Protein AF-A0A151IJM6-F1 (afdb_monomer_lite)

Organism: NCBI:txid456900

Sequence (304 aa):
MSFVSKSAANNALSNKFLEEAGIVTFILRYKICRKIVVKEIPDDLSLEEVKKVIEEKNSSIMISNLFRLKRLNRSTRELEDSEAVCLEIRGEKIPDMITMWKAVLPVSPYVQSVRLCFKCGRTGHISKFCDKPEACLNCSGDHRSSKEAPCSLEKKCVNCGGPYSTMDRSCPVFVKHTEIAKVMAYENLPFLEARTSVEKRIGPVNPPPLRSPGDFPRLVRTDPSGRVTMRQQPDLQGEFMSYKAAMDSGFNGSFKKILTGITEMRLTDKDAEQLFERIFKVLEVFKISRSDKLDIINGANKQT

Secondary structure (DSSP, 8-state):
---SSHHHHHHHHT-HHHHHTT------GGGTEEEEEE----TTS-HHHHHHHHHHH-TT-EEEEEEEEEEE-TTT--EEEEEEEEEEEESSSPPSEEEETTEEEEEEE--PPPPB-TTT--BTS-GGG--SPP--TTT--SS---SSS---SPP--TTT--SS-TT-TT-HHHHHHHHHHHHHHHH---HHHHHHHHHHHH-PPPPPPPSSGGGS-------TT-----S--------PPPHHHHHHS--HHHHHHHHHHHHHS---SHHHHHHHHHHHHHHHHTT--TTHHHHHHHTSS---

pLDDT: mean 74.65, std 20.51, range [29.0, 95.31]

Structure (mmCIF, N/CA/C/O backbone):
data_AF-A0A151IJM6-F1
#
_entry.id   AF-A0A151IJM6-F1
#
loop_
_atom_site.group_PDB
_atom_site.id
_atom_site.type_symbol
_atom_site.label_atom_id
_atom_site.label_alt_id
_atom_site.label_comp_id
_atom_site.label_asym_id
_atom_site.label_entity_id
_atom_site.label_seq_id
_atom_site.pdbx_PDB_ins_code
_atom_site.Cartn_x
_atom_site.Cartn_y
_atom_site.Cartn_z
_atom_site.occupancy
_atom_site.B_iso_or_equiv
_atom_site.auth_seq_id
_atom_site.auth_comp_id
_atom_site.auth_asym_id
_atom_site.auth_atom_id
_atom_site.pdbx_PDB_model_num
ATOM 1 N N . MET A 1 1 ? 6.117 -14.087 19.563 1.00 58.50 1 MET A N 1
ATOM 2 C CA . MET A 1 1 ? 5.646 -14.292 20.946 1.00 58.50 1 MET A CA 1
ATOM 3 C C . MET A 1 1 ? 4.207 -13.801 21.032 1.00 58.50 1 MET A C 1
ATOM 5 O O . MET A 1 1 ? 3.916 -12.728 20.506 1.00 58.50 1 MET A O 1
ATOM 9 N N . SER A 1 2 ? 3.304 -14.612 21.568 1.00 67.00 2 SER A N 1
ATOM 10 C CA . SER A 1 2 ? 1.914 -14.242 21.858 1.00 67.00 2 SER A CA 1
ATOM 11 C C . SER A 1 2 ? 1.780 -14.091 23.368 1.00 67.00 2 SER A C 1
ATOM 13 O O . SER A 1 2 ? 2.252 -14.956 24.099 1.00 67.00 2 SER A O 1
ATOM 15 N N . PHE A 1 3 ? 1.172 -13.000 23.824 1.00 75.31 3 PHE A N 1
ATOM 16 C CA . PHE A 1 3 ? 0.925 -12.754 25.244 1.00 75.31 3 PHE A CA 1
ATOM 17 C C . PHE A 1 3 ? -0.518 -13.117 25.585 1.00 75.31 3 PHE A C 1
ATOM 19 O O . PHE A 1 3 ? -1.411 -12.919 24.764 1.00 75.31 3 PHE A O 1
ATOM 26 N N . VAL A 1 4 ? -0.740 -13.621 26.799 1.00 81.44 4 VAL A N 1
ATOM 27 C CA . VAL A 1 4 ? -2.075 -14.004 27.289 1.00 81.44 4 VAL A CA 1
ATOM 28 C C . VAL A 1 4 ? -2.944 -12.772 27.569 1.00 81.44 4 VAL A C 1
ATOM 30 O O . VAL A 1 4 ? -4.156 -12.809 27.383 1.00 81.44 4 VAL A O 1
ATOM 33 N N . SER A 1 5 ? -2.336 -11.651 27.973 1.00 81.25 5 SER A N 1
ATOM 34 C CA . SER A 1 5 ? -3.050 -10.411 28.287 1.00 81.25 5 SER A CA 1
ATOM 35 C C . SER A 1 5 ? -2.380 -9.178 27.676 1.00 81.25 5 SER A C 1
ATOM 37 O O . SER A 1 5 ? -1.171 -9.147 27.427 1.00 81.25 5 SER A O 1
ATOM 39 N N . LYS A 1 6 ? -3.178 -8.121 27.466 1.00 80.25 6 LYS A N 1
ATOM 40 C CA . LYS A 1 6 ? -2.688 -6.807 27.009 1.00 80.25 6 LYS A CA 1
ATOM 41 C C . LYS A 1 6 ? -1.694 -6.198 28.004 1.00 80.25 6 LYS A C 1
ATOM 43 O O . LYS A 1 6 ? -0.721 -5.580 27.592 1.00 80.25 6 LYS A O 1
ATOM 48 N N . SER A 1 7 ? -1.924 -6.404 29.304 1.00 82.25 7 SER A N 1
ATOM 49 C CA . SER A 1 7 ? -1.030 -5.926 30.364 1.00 82.25 7 SER A CA 1
ATOM 50 C C . SER A 1 7 ? 0.331 -6.622 30.304 1.00 82.25 7 SER A C 1
ATOM 52 O O . SER A 1 7 ? 1.346 -5.936 30.318 1.00 82.25 7 SER A O 1
ATOM 54 N N . ALA A 1 8 ? 0.368 -7.945 30.111 1.00 81.44 8 ALA A N 1
ATOM 55 C CA . ALA A 1 8 ? 1.623 -8.681 29.962 1.00 81.44 8 ALA A CA 1
ATOM 56 C C . ALA A 1 8 ? 2.434 -8.214 28.739 1.00 81.44 8 ALA A C 1
ATOM 58 O O . ALA A 1 8 ? 3.646 -8.038 28.833 1.00 81.44 8 ALA A O 1
ATOM 59 N N . ALA A 1 9 ? 1.765 -7.945 27.610 1.00 79.00 9 ALA A N 1
ATOM 60 C CA . ALA A 1 9 ? 2.421 -7.399 26.421 1.00 79.00 9 ALA A CA 1
ATOM 61 C C . ALA A 1 9 ? 3.023 -6.004 26.670 1.00 79.00 9 ALA A C 1
ATOM 63 O O . ALA A 1 9 ? 4.139 -5.732 26.236 1.00 79.00 9 ALA A O 1
ATOM 64 N N . ASN A 1 10 ? 2.302 -5.133 27.382 1.00 83.81 10 ASN A N 1
ATOM 65 C CA . ASN A 1 10 ? 2.779 -3.787 27.705 1.00 83.81 10 ASN A CA 1
ATOM 66 C C . ASN A 1 10 ? 3.940 -3.818 28.707 1.00 83.81 10 ASN A C 1
ATOM 68 O O . ASN A 1 10 ? 4.917 -3.103 28.518 1.00 83.81 10 ASN A O 1
ATOM 72 N N . ASN A 1 11 ? 3.879 -4.696 29.709 1.00 82.56 11 ASN A N 1
ATOM 73 C CA . ASN A 1 11 ? 4.958 -4.869 30.681 1.00 82.56 11 ASN A CA 1
ATOM 74 C C . ASN A 1 11 ? 6.243 -5.380 30.016 1.00 82.56 11 ASN A C 1
ATOM 76 O O . ASN A 1 11 ? 7.337 -4.980 30.402 1.00 82.56 11 ASN A O 1
ATOM 80 N N . ALA A 1 12 ? 6.121 -6.236 28.995 1.00 79.62 12 ALA A N 1
ATOM 81 C CA . ALA A 1 12 ? 7.264 -6.693 28.210 1.00 79.62 12 ALA A CA 1
ATOM 82 C C . ALA A 1 12 ? 7.906 -5.566 27.381 1.00 79.62 12 ALA A C 1
ATOM 84 O O . ALA A 1 12 ? 9.108 -5.612 27.145 1.00 79.62 12 ALA A O 1
ATOM 85 N N . LEU A 1 13 ? 7.134 -4.559 26.955 1.00 79.75 13 LEU A N 1
ATOM 86 C CA . LEU A 1 13 ? 7.680 -3.387 26.265 1.00 79.75 13 LEU A CA 1
ATOM 87 C C . LEU A 1 13 ? 8.460 -2.468 27.207 1.00 79.75 13 LEU A C 1
ATOM 89 O O . LEU A 1 13 ? 9.500 -1.953 26.825 1.00 79.75 13 LEU A O 1
ATOM 93 N N . SER A 1 14 ? 7.967 -2.275 28.430 1.00 78.06 14 SER A N 1
ATOM 94 C CA . SER A 1 14 ? 8.571 -1.393 29.437 1.00 78.06 14 SER A CA 1
ATOM 95 C C . SER A 1 14 ? 9.593 -2.101 30.334 1.00 78.06 14 SER A C 1
ATOM 97 O O . SER A 1 14 ? 9.861 -1.653 31.451 1.00 78.06 14 SER A O 1
ATOM 99 N N . ASN A 1 15 ? 10.088 -3.268 29.920 1.00 80.00 15 ASN A N 1
ATOM 100 C CA . ASN A 1 15 ? 10.968 -4.071 30.751 1.00 80.00 15 ASN A CA 1
ATOM 101 C C . ASN A 1 15 ? 12.398 -3.509 30.715 1.00 80.00 15 ASN A C 1
ATOM 103 O O . ASN A 1 15 ? 13.098 -3.652 29.712 1.00 80.00 15 ASN A O 1
ATOM 107 N N . LYS A 1 16 ? 12.842 -2.949 31.846 1.00 77.56 16 LYS A N 1
ATOM 108 C CA . LYS A 1 16 ? 14.187 -2.377 32.028 1.00 77.56 16 LYS A CA 1
ATOM 109 C C . LYS A 1 16 ? 15.314 -3.349 31.681 1.00 77.56 16 LYS A C 1
ATOM 111 O O . LYS A 1 16 ? 16.313 -2.931 31.118 1.00 77.56 16 LYS A O 1
ATOM 116 N N . PHE A 1 17 ? 15.135 -4.648 31.924 1.00 75.94 17 PHE A N 1
ATOM 117 C CA . PHE A 1 17 ? 16.148 -5.651 31.588 1.00 75.94 17 PHE A CA 1
ATOM 118 C C . PHE A 1 17 ? 16.376 -5.772 30.075 1.00 75.94 17 PHE A C 1
ATOM 120 O O . PHE A 1 17 ? 17.491 -6.042 29.635 1.00 75.94 17 PHE A O 1
ATOM 127 N N . LEU A 1 18 ? 15.332 -5.573 29.262 1.00 76.06 18 LEU A N 1
ATOM 128 C CA . LEU A 1 18 ? 15.460 -5.595 27.802 1.00 76.06 18 LEU A CA 1
ATOM 129 C C . LEU A 1 18 ? 16.133 -4.320 27.292 1.00 76.06 18 LEU A C 1
ATOM 131 O O . LEU A 1 18 ? 16.937 -4.393 26.364 1.00 76.06 18 LEU A O 1
ATOM 135 N N . GLU A 1 19 ? 15.859 -3.184 27.933 1.00 72.81 19 GLU A N 1
ATOM 136 C CA . GLU A 1 19 ? 16.535 -1.915 27.651 1.00 72.81 19 GLU A CA 1
ATOM 137 C C . GLU A 1 19 ? 18.028 -1.981 28.009 1.00 72.81 19 GLU A C 1
ATOM 139 O O . GLU A 1 19 ? 18.868 -1.632 27.181 1.00 72.81 19 GLU A O 1
ATOM 144 N N . GLU A 1 20 ? 18.372 -2.510 29.187 1.00 77.94 20 GLU A N 1
ATOM 145 C CA . GLU A 1 20 ? 19.758 -2.715 29.639 1.00 77.94 20 GLU A CA 1
ATOM 146 C C . GLU A 1 20 ? 20.523 -3.710 28.751 1.00 77.94 20 GLU A C 1
ATOM 148 O O . GLU A 1 20 ? 21.719 -3.546 28.515 1.00 77.94 20 GLU A O 1
ATOM 153 N N . ALA A 1 21 ? 19.831 -4.706 28.188 1.00 80.94 21 ALA A N 1
ATOM 154 C CA . ALA A 1 21 ? 20.389 -5.633 27.203 1.00 80.94 21 ALA A CA 1
ATOM 155 C C . ALA A 1 21 ? 20.507 -5.038 25.781 1.00 80.94 21 ALA A C 1
ATOM 157 O O . ALA A 1 21 ? 20.949 -5.733 24.863 1.00 80.94 21 ALA A O 1
ATOM 158 N N . GLY A 1 22 ? 20.090 -3.783 25.565 1.00 79.94 22 GLY A N 1
ATOM 159 C CA . GLY A 1 22 ? 20.100 -3.125 24.255 1.00 79.94 22 GLY A CA 1
ATOM 160 C C . GLY A 1 22 ? 19.075 -3.687 23.260 1.00 79.94 22 GLY A C 1
ATOM 161 O O . GLY A 1 22 ? 19.211 -3.495 22.049 1.00 79.94 22 GLY A O 1
ATOM 162 N N . ILE A 1 23 ? 18.055 -4.405 23.737 1.00 79.75 23 ILE A N 1
ATOM 163 C CA . ILE A 1 23 ? 17.022 -5.025 22.904 1.00 79.75 23 ILE A CA 1
ATOM 164 C C . ILE A 1 23 ? 15.851 -4.056 22.747 1.00 79.75 23 ILE A C 1
ATOM 166 O O . ILE A 1 23 ? 15.057 -3.844 23.662 1.00 79.75 23 ILE A O 1
ATOM 170 N N . VAL A 1 24 ? 15.683 -3.523 21.537 1.00 75.75 24 VAL A N 1
ATOM 171 C CA . VAL A 1 24 ? 14.527 -2.683 21.200 1.00 75.75 24 VAL A CA 1
ATOM 172 C C . VAL A 1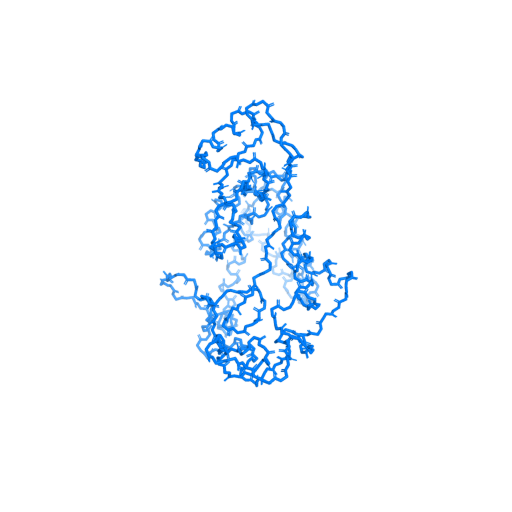 24 ? 13.288 -3.559 21.037 1.00 75.75 24 VAL A C 1
ATOM 174 O O . VAL A 1 24 ? 13.155 -4.312 20.068 1.00 75.75 24 VAL A O 1
ATOM 177 N N . THR A 1 25 ? 12.351 -3.437 21.972 1.00 78.31 25 THR A N 1
ATOM 178 C CA . THR A 1 25 ? 11.048 -4.092 21.885 1.00 78.31 25 THR A CA 1
ATOM 179 C C . THR A 1 25 ? 10.016 -3.145 21.280 1.00 78.31 25 THR A C 1
ATOM 181 O O . THR A 1 25 ? 9.961 -1.955 21.574 1.00 78.31 25 THR A O 1
ATOM 184 N N . PHE A 1 26 ? 9.183 -3.660 20.379 1.00 80.56 26 PHE A N 1
ATOM 185 C CA . PHE A 1 26 ? 8.064 -2.905 19.827 1.00 80.56 26 PHE A CA 1
ATOM 186 C C . PHE A 1 26 ? 6.973 -3.853 19.345 1.00 80.56 26 PHE A C 1
ATOM 188 O O . PHE A 1 26 ? 7.233 -4.981 18.917 1.00 80.56 26 PHE A O 1
ATOM 195 N N . ILE A 1 27 ? 5.727 -3.384 19.375 1.00 81.06 27 ILE A N 1
ATOM 196 C CA . ILE A 1 27 ? 4.618 -4.102 18.752 1.00 81.06 27 ILE A CA 1
ATOM 197 C C . ILE A 1 27 ? 4.524 -3.649 17.297 1.00 81.06 27 ILE A C 1
ATOM 199 O O . ILE A 1 27 ? 4.434 -2.461 16.985 1.00 81.06 27 ILE A O 1
ATOM 203 N N . LEU A 1 28 ? 4.544 -4.619 16.387 1.00 81.25 28 LEU A N 1
ATOM 204 C CA . LEU A 1 28 ? 4.424 -4.367 14.957 1.00 81.25 28 LEU A CA 1
ATOM 205 C C . LEU A 1 28 ? 3.103 -3.652 14.649 1.00 81.25 28 LEU A C 1
ATOM 207 O O . LEU A 1 28 ? 2.037 -4.105 15.065 1.00 81.25 28 LEU A O 1
ATOM 211 N N . ARG A 1 29 ? 3.170 -2.568 13.866 1.00 82.69 29 ARG A N 1
ATOM 212 C CA . ARG A 1 29 ? 2.008 -1.708 13.574 1.00 82.69 29 ARG A CA 1
ATOM 213 C C . ARG A 1 29 ? 0.792 -2.462 13.039 1.00 82.69 29 ARG A C 1
ATOM 215 O O . ARG A 1 29 ? -0.312 -2.127 13.438 1.00 82.69 29 ARG A O 1
ATOM 222 N N . TYR A 1 30 ? 0.975 -3.495 12.213 1.00 81.62 30 TYR A N 1
ATOM 223 C CA . TYR A 1 30 ? -0.148 -4.276 11.668 1.00 81.62 30 TYR A CA 1
ATOM 224 C C . TYR A 1 30 ? -0.972 -4.999 12.752 1.00 81.62 30 TYR A C 1
ATOM 226 O O . TYR A 1 30 ? -2.125 -5.337 12.516 1.00 81.62 30 TYR A O 1
ATOM 234 N N . LYS A 1 31 ? -0.418 -5.221 13.955 1.00 82.50 31 LYS A N 1
ATOM 235 C CA . LYS A 1 31 ? -1.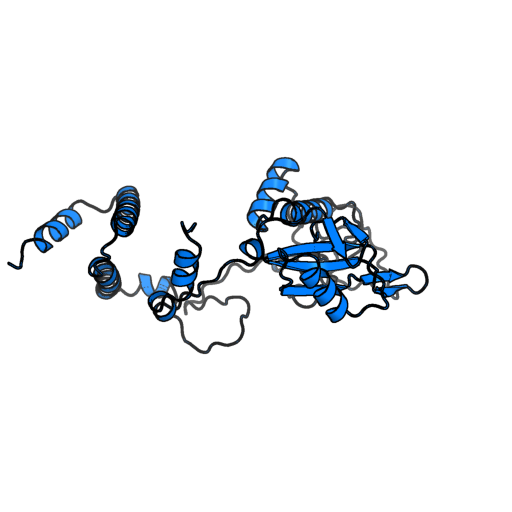156 -5.810 15.087 1.00 82.50 31 LYS A CA 1
ATOM 236 C C . LYS A 1 31 ? -1.992 -4.798 15.868 1.00 82.50 31 LYS A C 1
ATOM 238 O O . LYS A 1 31 ? -2.871 -5.201 16.619 1.00 82.50 31 LYS A O 1
ATOM 243 N N . ILE A 1 32 ? -1.692 -3.506 15.738 1.00 85.94 32 ILE A N 1
ATOM 244 C CA . ILE A 1 32 ? -2.336 -2.436 16.518 1.00 85.94 32 ILE A CA 1
ATOM 245 C C . ILE A 1 32 ? -3.256 -1.598 15.637 1.00 85.94 32 ILE A C 1
ATOM 247 O O . ILE A 1 32 ? -4.288 -1.126 16.108 1.00 85.94 32 ILE A O 1
ATOM 251 N N . CYS A 1 33 ? -2.873 -1.398 14.378 1.00 88.88 33 CYS A N 1
ATOM 252 C CA . CYS A 1 33 ? -3.524 -0.474 13.473 1.00 88.88 33 CYS A CA 1
ATOM 253 C C . CYS A 1 33 ? -3.919 -1.151 12.164 1.00 88.88 33 CYS A C 1
ATOM 255 O O . CYS A 1 33 ? -3.164 -1.948 11.599 1.00 88.88 33 CYS A O 1
ATOM 257 N N . ARG A 1 34 ? -5.064 -0.735 11.627 1.00 89.75 34 ARG A N 1
ATOM 258 C CA . ARG A 1 34 ? -5.528 -1.073 10.282 1.00 89.75 34 ARG A CA 1
ATOM 259 C C . ARG A 1 34 ? -5.654 0.182 9.453 1.00 89.75 34 ARG A C 1
ATOM 261 O O . ARG A 1 34 ? -6.015 1.238 9.961 1.00 89.75 34 ARG A O 1
ATOM 268 N N . LYS A 1 35 ? -5.384 0.050 8.160 1.00 92.62 35 LYS A N 1
ATOM 269 C CA . LYS A 1 35 ? -5.627 1.120 7.199 1.00 92.62 35 LYS A CA 1
ATOM 270 C C . LYS A 1 35 ? -6.875 0.801 6.410 1.00 92.62 35 LYS A C 1
ATOM 272 O O . LYS A 1 35 ? -6.975 -0.276 5.826 1.00 92.62 35 LYS A O 1
ATOM 277 N N . ILE A 1 36 ? -7.796 1.745 6.396 1.00 94.38 36 ILE A N 1
ATOM 278 C CA . ILE A 1 36 ? -9.076 1.641 5.714 1.00 94.38 36 ILE A CA 1
ATOM 279 C C . ILE A 1 36 ? -9.260 2.840 4.795 1.00 94.38 36 ILE A C 1
ATOM 281 O O . ILE A 1 36 ? -8.645 3.884 4.998 1.00 94.38 36 ILE A O 1
ATOM 285 N N . VAL A 1 37 ? -10.095 2.684 3.782 1.00 95.12 37 VAL A N 1
ATOM 286 C CA . VAL A 1 37 ? -10.493 3.739 2.858 1.00 95.12 37 VAL A CA 1
ATOM 287 C C . VAL A 1 37 ? -11.986 3.940 2.989 1.00 95.12 37 VAL A C 1
ATOM 289 O O . VAL A 1 37 ? -12.749 2.976 2.917 1.00 95.12 37 VAL A O 1
ATOM 292 N N . VAL A 1 38 ? -12.370 5.200 3.136 1.00 94.12 38 VAL A N 1
ATOM 293 C CA . VAL A 1 38 ? -13.753 5.661 3.058 1.00 94.12 38 VAL A CA 1
ATOM 294 C C . VAL A 1 38 ? -13.849 6.563 1.835 1.00 94.12 38 VAL A C 1
ATOM 296 O O . VAL A 1 38 ? -12.983 7.413 1.621 1.00 94.12 38 VAL A O 1
ATOM 299 N N . LYS A 1 39 ? -14.844 6.313 0.987 1.00 92.75 39 LYS A N 1
ATOM 300 C CA . LYS A 1 39 ? -15.125 7.106 -0.218 1.00 92.75 39 LYS A CA 1
ATOM 301 C C . LYS A 1 39 ? -16.274 8.074 0.062 1.00 92.75 39 LYS A C 1
ATOM 303 O O . LYS A 1 39 ? -16.913 7.952 1.102 1.00 92.75 39 LYS A O 1
ATOM 308 N N . GLU A 1 40 ? -16.533 8.981 -0.878 1.00 89.94 40 GLU A N 1
ATOM 309 C CA . GLU A 1 40 ? -17.652 9.936 -0.819 1.00 89.94 40 GLU A CA 1
ATOM 310 C C . GLU A 1 40 ? -17.514 10.945 0.333 1.00 89.94 40 GLU A C 1
ATOM 312 O O . GLU A 1 40 ? -18.494 11.378 0.932 1.00 89.94 40 GLU A O 1
ATOM 317 N N . ILE A 1 41 ? -16.273 11.320 0.657 1.00 90.44 41 ILE A N 1
ATOM 318 C CA . ILE A 1 41 ? -15.980 12.397 1.603 1.00 90.44 41 ILE A CA 1
ATOM 319 C C . ILE A 1 41 ? -15.667 13.661 0.798 1.00 90.44 41 ILE A C 1
ATOM 321 O O . ILE A 1 41 ? -14.624 13.680 0.131 1.00 90.44 41 ILE A O 1
ATOM 325 N N . PRO A 1 42 ? -16.508 14.707 0.885 1.00 88.69 42 PRO A N 1
ATOM 326 C CA . PRO A 1 42 ? -16.305 15.946 0.141 1.00 88.69 42 PRO A CA 1
ATOM 327 C C . PRO A 1 42 ? -14.905 16.543 0.359 1.00 88.69 42 PRO A C 1
ATOM 329 O O . PRO A 1 42 ? -14.266 16.337 1.401 1.00 88.69 42 PRO A O 1
ATOM 332 N N . ASP A 1 43 ? -14.364 17.176 -0.676 1.00 87.50 43 ASP A N 1
ATOM 333 C CA . ASP A 1 43 ? -13.000 17.712 -0.732 1.00 87.50 43 ASP A CA 1
ATOM 334 C C . ASP A 1 43 ? -12.843 19.064 -0.027 1.00 87.50 43 ASP A C 1
ATOM 336 O O . ASP A 1 43 ? -11.744 19.384 0.422 1.00 87.50 43 ASP A O 1
ATOM 340 N N . ASP A 1 44 ? -13.942 19.789 0.165 1.00 86.75 44 ASP A N 1
ATOM 341 C CA . ASP A 1 44 ? -14.057 21.020 0.952 1.00 86.75 44 ASP A CA 1
ATOM 342 C C . ASP A 1 44 ? -13.870 20.808 2.464 1.00 86.75 44 ASP A C 1
ATOM 344 O O . ASP A 1 44 ? -13.566 21.756 3.188 1.00 86.75 44 ASP A O 1
ATOM 348 N N . LEU A 1 45 ? -13.986 19.568 2.950 1.00 87.31 45 LEU A N 1
ATOM 349 C CA . LEU A 1 45 ? -13.784 19.240 4.362 1.00 87.31 45 LEU A CA 1
ATOM 350 C C . LEU A 1 45 ? -12.315 19.053 4.730 1.00 87.31 45 LEU A C 1
ATOM 352 O O . LEU A 1 45 ? -11.579 18.265 4.110 1.00 87.31 45 LEU A O 1
ATOM 356 N N . SER A 1 46 ? -11.932 19.679 5.843 1.00 91.06 46 SER A N 1
ATOM 357 C CA . SER A 1 46 ? -10.619 19.476 6.445 1.00 91.06 46 SER A CA 1
ATOM 358 C C . SER A 1 46 ? -10.480 18.074 7.045 1.00 91.06 46 SER A C 1
ATOM 360 O O . SER A 1 46 ? -11.439 17.418 7.466 1.00 91.06 46 SER A O 1
ATOM 362 N N . LEU A 1 47 ? -9.241 17.594 7.097 1.00 91.00 47 LEU A N 1
ATOM 363 C CA . LEU A 1 47 ? -8.903 16.272 7.622 1.00 91.00 47 LEU A CA 1
ATOM 364 C C . LEU A 1 47 ? -9.190 16.169 9.130 1.00 91.00 47 LEU A C 1
ATOM 366 O O . LEU A 1 47 ? -9.559 15.106 9.634 1.00 91.00 47 LEU A O 1
ATOM 370 N N . GLU A 1 48 ? -9.065 17.287 9.837 1.00 91.25 48 GLU A N 1
ATOM 371 C CA . GLU A 1 48 ? -9.348 17.450 11.256 1.00 91.25 48 GLU A CA 1
ATOM 372 C C . GLU A 1 48 ? -10.851 17.340 11.546 1.00 91.25 48 GLU A C 1
ATOM 374 O O . GLU A 1 48 ? -11.248 16.637 12.480 1.00 91.25 48 GLU A O 1
ATOM 379 N N . GLU A 1 49 ? -11.694 17.969 10.723 1.00 90.88 49 GLU A N 1
ATOM 380 C CA . GLU A 1 49 ? -13.154 17.864 10.830 1.00 90.88 49 GLU A CA 1
ATOM 381 C C . GLU A 1 49 ? -13.629 16.441 10.551 1.00 90.88 49 GLU A C 1
ATOM 383 O O . GLU A 1 49 ? -14.397 15.885 11.339 1.00 90.88 49 GLU A O 1
ATOM 388 N N . VAL A 1 50 ? -13.122 15.817 9.481 1.00 91.50 50 VAL A N 1
ATOM 389 C CA . VAL A 1 50 ? -13.439 14.420 9.145 1.00 91.50 50 VAL A CA 1
ATOM 390 C C . VAL A 1 50 ? -13.092 13.498 10.312 1.00 91.50 50 VAL A C 1
ATOM 392 O O . VAL A 1 50 ? -13.904 12.656 10.700 1.00 91.50 50 VAL A O 1
ATOM 395 N N . LYS A 1 51 ? -11.911 13.677 10.919 1.00 92.44 51 LYS A N 1
ATOM 396 C CA . LYS A 1 51 ? -11.503 12.896 12.091 1.00 92.44 51 LYS A CA 1
ATOM 397 C C . LYS A 1 51 ? -12.499 13.055 13.242 1.00 92.44 51 LYS A C 1
ATOM 399 O O . LYS A 1 51 ? -12.958 12.050 13.784 1.00 92.44 51 LYS A O 1
ATOM 404 N N . LYS A 1 52 ? -12.845 14.297 13.590 1.00 91.31 52 LYS A N 1
ATOM 405 C CA . LYS A 1 52 ? -13.740 14.606 14.711 1.00 91.31 52 LYS A CA 1
ATOM 406 C C . LYS A 1 52 ? -15.126 13.985 14.520 1.00 91.31 52 LYS A C 1
ATOM 408 O O . LYS A 1 52 ? -15.606 13.295 15.413 1.00 91.31 52 LYS A O 1
ATOM 413 N N . VAL A 1 53 ? -15.738 14.157 13.347 1.00 91.69 53 VAL A N 1
ATOM 414 C CA . VAL A 1 53 ? -17.089 13.634 13.072 1.00 91.69 53 VAL A CA 1
ATOM 415 C C . VAL A 1 53 ? -17.122 12.105 13.137 1.00 91.69 53 VAL A C 1
ATOM 417 O O . VAL A 1 53 ? -18.072 11.529 13.676 1.00 91.69 53 VAL A O 1
ATOM 420 N N . ILE A 1 54 ? -16.093 11.435 12.607 1.00 90.69 54 ILE A N 1
ATOM 421 C CA . ILE A 1 54 ? -16.021 9.970 12.634 1.00 90.69 54 ILE A CA 1
ATOM 422 C C . ILE A 1 54 ? -15.856 9.462 14.071 1.00 90.69 54 ILE A C 1
ATOM 424 O O . ILE A 1 54 ? -16.567 8.536 14.459 1.00 90.69 54 ILE A O 1
ATOM 428 N N . GLU A 1 55 ? -14.969 10.059 14.870 1.00 91.12 55 GLU A N 1
ATOM 429 C CA . GLU A 1 55 ? -14.754 9.647 16.267 1.00 91.12 55 GLU A CA 1
ATOM 430 C C . GLU A 1 55 ? -15.982 9.934 17.156 1.00 91.12 55 GLU A C 1
ATOM 432 O O . GLU A 1 55 ? -16.324 9.116 18.008 1.00 91.12 55 GLU A O 1
ATOM 437 N N . GLU A 1 56 ? -16.710 11.032 16.917 1.00 89.94 56 GLU A N 1
ATOM 438 C CA . GLU A 1 56 ? -17.942 11.371 17.649 1.00 89.94 56 GLU A CA 1
ATOM 439 C C . GLU A 1 56 ? -19.087 10.384 17.391 1.00 89.94 56 GLU A C 1
ATOM 441 O O . GLU A 1 56 ? -19.816 10.013 18.312 1.00 89.94 56 GLU A O 1
ATOM 446 N N . LYS A 1 57 ? -19.280 9.966 16.134 1.00 88.56 57 LYS A N 1
ATOM 447 C CA . LYS A 1 57 ? -20.383 9.068 15.752 1.00 88.56 57 LYS A CA 1
ATOM 448 C C . LYS A 1 57 ? -20.061 7.588 15.926 1.00 88.56 57 LYS A C 1
ATOM 450 O O . LYS A 1 57 ? -20.987 6.784 15.997 1.00 88.56 57 LYS A O 1
ATOM 455 N N . ASN A 1 58 ? -18.783 7.222 16.009 1.00 86.62 58 ASN A N 1
ATOM 456 C CA . ASN A 1 58 ? -18.340 5.833 16.083 1.00 86.62 58 ASN A CA 1
ATOM 457 C C . ASN A 1 58 ? -17.414 5.648 17.293 1.00 86.62 58 ASN A C 1
ATOM 459 O O . ASN A 1 58 ? -16.194 5.596 17.153 1.00 86.62 58 ASN A O 1
ATOM 463 N N . SER A 1 59 ? -17.992 5.481 18.487 1.00 79.50 59 SER A N 1
ATOM 464 C CA . SER A 1 59 ? -17.241 5.386 19.754 1.00 79.50 59 SER A CA 1
ATOM 465 C C . SER A 1 59 ? -16.236 4.224 19.822 1.00 79.50 59 SER A C 1
ATOM 467 O O . SER A 1 59 ? -15.359 4.209 20.681 1.00 79.50 59 SER A O 1
ATOM 469 N N . SER A 1 60 ? -16.348 3.233 18.934 1.00 81.50 60 SER A N 1
ATOM 470 C CA . SER A 1 60 ? -15.426 2.095 18.845 1.00 81.50 60 SER A CA 1
ATOM 471 C C . SER A 1 60 ? -14.174 2.363 18.003 1.00 81.50 60 SER A C 1
ATOM 473 O O . SER A 1 60 ? -13.299 1.500 17.944 1.00 81.50 60 SER A O 1
ATOM 475 N N . ILE A 1 61 ? -14.088 3.504 17.313 1.00 87.06 61 ILE A N 1
ATOM 476 C CA . ILE A 1 61 ? -13.009 3.810 16.370 1.00 87.06 61 ILE A CA 1
ATOM 477 C C . ILE A 1 61 ? -12.108 4.889 16.963 1.00 87.06 61 ILE A C 1
ATOM 479 O O . ILE A 1 61 ? -12.570 5.956 17.343 1.00 87.06 61 ILE A O 1
ATOM 483 N N . MET A 1 62 ? -10.801 4.627 16.986 1.00 88.75 62 MET A N 1
ATOM 484 C CA . MET A 1 62 ? -9.792 5.650 17.269 1.00 88.75 62 MET A CA 1
ATOM 485 C C . MET A 1 62 ? -8.870 5.825 16.071 1.00 88.75 62 MET A C 1
ATOM 487 O O . MET A 1 62 ? -8.224 4.862 15.643 1.00 88.75 62 MET A O 1
ATOM 491 N N . ILE A 1 63 ? -8.763 7.047 15.555 1.00 91.50 63 ILE A N 1
ATOM 492 C CA . ILE A 1 63 ? -7.976 7.356 14.362 1.00 91.50 63 ILE A CA 1
ATOM 493 C C . ILE A 1 63 ? -6.579 7.828 14.785 1.00 91.50 63 ILE A C 1
ATOM 495 O O . ILE A 1 63 ? -6.398 8.877 15.403 1.00 91.50 63 ILE A O 1
ATOM 499 N N . SER A 1 64 ? -5.556 7.050 14.421 1.00 89.81 64 SER A N 1
ATOM 500 C CA . SER A 1 64 ? -4.145 7.389 14.668 1.00 89.81 64 SER A CA 1
ATOM 501 C C . SER A 1 64 ? -3.568 8.322 13.612 1.00 89.81 64 SER A C 1
ATOM 503 O O . SER A 1 64 ? -2.749 9.175 13.935 1.00 89.81 64 SER A O 1
ATOM 505 N N . ASN A 1 65 ? -3.949 8.131 12.351 1.00 90.31 65 ASN A N 1
ATOM 506 C CA . ASN A 1 65 ? -3.455 8.918 11.228 1.00 90.31 65 ASN A CA 1
ATOM 507 C C . ASN A 1 65 ? -4.518 8.978 10.128 1.00 90.31 65 ASN A C 1
ATOM 509 O O . ASN A 1 65 ? -5.336 8.066 10.010 1.00 90.31 65 ASN A O 1
ATOM 513 N N . LEU A 1 66 ? -4.507 10.038 9.330 1.00 92.75 66 LEU A N 1
ATOM 514 C CA . LEU A 1 66 ? -5.517 10.301 8.317 1.00 92.75 66 LEU A CA 1
ATOM 515 C C . LEU A 1 66 ? -4.888 11.090 7.169 1.00 92.75 66 LEU A C 1
ATOM 517 O O . LEU A 1 66 ? -4.164 12.053 7.399 1.00 92.75 66 LEU A O 1
ATOM 521 N N . PHE A 1 67 ? -5.134 10.664 5.933 1.00 93.12 67 PHE A N 1
ATOM 522 C CA . PHE A 1 67 ? -4.679 11.393 4.751 1.00 93.12 67 PHE A CA 1
ATOM 523 C C . PHE A 1 67 ? -5.623 11.178 3.572 1.00 93.12 67 PHE A C 1
ATOM 525 O O . PHE A 1 67 ? -6.174 10.090 3.379 1.00 93.12 67 PHE A O 1
ATOM 532 N N . ARG A 1 68 ? -5.779 12.216 2.752 1.00 93.19 68 ARG A N 1
ATOM 533 C CA . ARG A 1 68 ? -6.586 12.160 1.534 1.00 93.19 68 ARG A CA 1
ATOM 534 C C . ARG A 1 68 ? -5.824 11.435 0.425 1.00 93.19 68 ARG A C 1
ATOM 536 O O . ARG A 1 68 ? -4.613 11.612 0.259 1.00 93.19 68 ARG A O 1
ATOM 543 N N . LEU A 1 69 ? -6.516 10.568 -0.308 1.00 92.06 69 LEU A N 1
ATOM 544 C CA . LEU A 1 69 ? -5.949 9.909 -1.478 1.00 92.06 69 LEU A CA 1
ATOM 545 C C . LEU A 1 69 ? -5.941 10.885 -2.650 1.00 92.06 69 LEU A C 1
ATOM 547 O O . LEU A 1 69 ? -6.873 11.661 -2.831 1.00 92.06 69 LEU A O 1
ATOM 551 N N . LYS A 1 70 ? -4.890 10.811 -3.466 1.00 90.50 70 LYS A N 1
ATOM 552 C CA . LYS A 1 70 ? -4.749 11.642 -4.661 1.00 90.50 70 LYS A CA 1
ATOM 553 C C . LYS A 1 70 ? -5.138 10.866 -5.905 1.00 90.50 70 LYS A C 1
ATOM 555 O O . LYS A 1 70 ? -4.800 9.687 -6.043 1.00 90.50 70 LYS A O 1
ATOM 560 N N . ARG A 1 71 ? -5.805 11.546 -6.829 1.00 88.38 71 ARG A N 1
ATOM 561 C CA . ARG A 1 71 ? -6.155 11.047 -8.157 1.00 88.38 71 ARG A CA 1
ATOM 562 C C . ARG A 1 71 ? -5.453 11.883 -9.220 1.00 88.38 71 ARG A C 1
ATOM 564 O O . ARG A 1 71 ? -5.225 13.071 -9.046 1.00 88.38 71 ARG A O 1
ATOM 571 N N . LEU A 1 72 ? -5.101 11.248 -10.332 1.00 87.25 72 LEU A N 1
ATOM 572 C CA . LEU A 1 72 ? -4.596 11.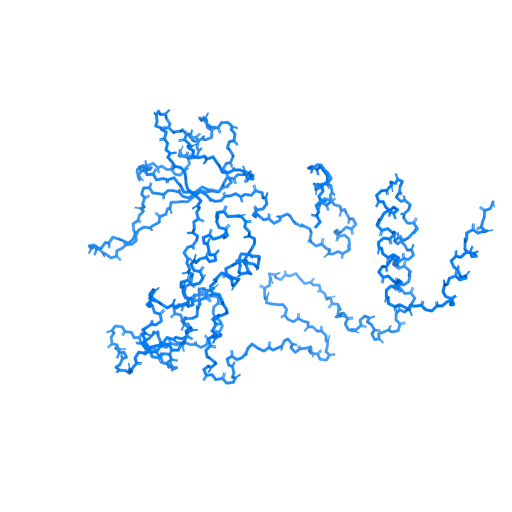965 -11.498 1.00 87.25 72 LEU A CA 1
ATOM 573 C C . LEU A 1 72 ? -5.789 12.455 -12.317 1.00 87.25 72 LEU A C 1
ATOM 575 O O . LEU A 1 72 ? -6.556 11.629 -12.825 1.00 87.25 72 LEU A O 1
ATOM 579 N N . ASN A 1 73 ? -5.928 13.766 -12.476 1.00 86.69 73 ASN A N 1
ATOM 580 C CA . ASN A 1 73 ? -6.912 14.326 -13.387 1.00 86.69 73 ASN A CA 1
ATOM 581 C C . ASN A 1 73 ? -6.448 14.087 -14.832 1.00 86.69 73 ASN A C 1
ATOM 583 O O . ASN A 1 73 ? -5.323 14.410 -15.213 1.00 86.69 73 ASN A O 1
ATOM 587 N N . ARG A 1 74 ? -7.299 13.453 -15.648 1.00 84.25 74 ARG A N 1
ATOM 588 C CA . ARG A 1 74 ? -6.946 13.085 -17.029 1.00 84.25 74 ARG A CA 1
ATOM 589 C C . ARG A 1 74 ? -6.814 14.299 -17.948 1.00 84.25 74 ARG A C 1
ATOM 591 O O . ARG A 1 74 ? -6.059 14.215 -18.914 1.00 84.25 74 ARG A O 1
ATOM 598 N N . SER A 1 75 ? -7.515 15.388 -17.642 1.00 87.12 75 SER A N 1
ATOM 599 C CA . SER A 1 75 ? -7.537 16.607 -18.449 1.00 87.12 75 SER A CA 1
ATOM 600 C C . SER A 1 75 ? -6.314 17.477 -18.172 1.00 87.12 75 SER A C 1
ATOM 602 O O . SER A 1 75 ? -5.580 17.812 -19.096 1.00 87.12 75 SER A O 1
ATOM 604 N N . THR A 1 76 ? -6.045 17.782 -16.900 1.00 85.19 76 THR A N 1
ATOM 605 C CA . THR A 1 76 ? -4.922 18.645 -16.488 1.00 85.19 76 THR A CA 1
ATOM 606 C C . THR A 1 76 ? -3.605 17.878 -16.346 1.00 85.19 76 THR A C 1
ATOM 608 O O . THR A 1 76 ? -2.534 18.471 -16.413 1.00 85.19 76 THR A O 1
ATOM 611 N N . ARG A 1 77 ? -3.655 16.540 -16.210 1.00 83.44 77 ARG A N 1
ATOM 612 C CA . ARG A 1 77 ? -2.518 15.669 -15.838 1.00 83.44 77 ARG A CA 1
ATOM 613 C C . ARG A 1 77 ? -1.892 16.025 -14.488 1.00 83.44 77 ARG A C 1
ATOM 615 O O . ARG A 1 77 ? -0.760 15.622 -14.215 1.00 83.44 77 ARG A O 1
ATOM 622 N N . GLU A 1 78 ? -2.635 16.717 -13.635 1.00 88.75 78 GLU A N 1
ATOM 623 C CA . GLU A 1 78 ? -2.206 17.087 -12.291 1.00 88.75 78 GLU A CA 1
ATOM 624 C C . GLU A 1 78 ? -2.770 16.122 -11.243 1.00 88.75 78 GLU A C 1
ATOM 626 O O . GLU A 1 78 ? -3.750 15.404 -11.473 1.00 88.75 78 GLU A O 1
ATOM 631 N N . LEU A 1 79 ? -2.083 16.042 -10.101 1.00 87.69 79 LEU A N 1
ATOM 632 C CA . LEU A 1 79 ? -2.524 15.246 -8.962 1.00 87.69 79 LEU A CA 1
ATOM 633 C C . LEU A 1 79 ? -3.459 16.090 -8.105 1.00 87.69 79 LEU A C 1
ATOM 635 O O . LEU A 1 79 ? -3.005 16.974 -7.383 1.00 87.69 79 LEU A O 1
ATOM 639 N N . GLU A 1 80 ? -4.737 15.757 -8.160 1.00 89.38 80 GLU A N 1
ATOM 640 C CA . GLU A 1 80 ? -5.786 16.396 -7.379 1.00 89.38 80 GLU A CA 1
ATOM 641 C C . GLU A 1 80 ? -6.197 15.498 -6.222 1.00 89.38 80 GLU A C 1
ATOM 643 O O . GLU A 1 80 ? -6.042 14.269 -6.253 1.00 89.38 80 GLU A O 1
ATOM 648 N N . ASP A 1 81 ? -6.734 16.120 -5.187 1.00 87.69 81 ASP A N 1
ATOM 649 C CA . ASP A 1 81 ? -7.312 15.393 -4.079 1.00 87.69 81 ASP A CA 1
ATOM 650 C C . ASP A 1 81 ? -8.578 14.650 -4.533 1.00 87.69 81 ASP A C 1
ATOM 652 O O . ASP A 1 81 ? -9.307 15.055 -5.439 1.00 87.69 81 ASP A O 1
ATOM 656 N N . SER A 1 82 ? -8.783 13.469 -3.957 1.00 89.50 82 SER A N 1
ATOM 657 C CA . SER A 1 82 ? -9.943 12.628 -4.221 1.00 89.50 82 SER A CA 1
ATOM 658 C C . SER A 1 82 ? -10.915 12.707 -3.048 1.00 89.50 82 SER A C 1
ATOM 660 O O . SER A 1 82 ? -10.520 12.900 -1.898 1.00 89.50 82 SER A O 1
ATOM 662 N N . GLU A 1 83 ? -12.177 12.381 -3.307 1.00 91.44 83 GLU A N 1
ATOM 663 C CA . GLU A 1 83 ? -13.205 12.157 -2.274 1.00 91.44 83 GLU A CA 1
ATOM 664 C C . GLU A 1 83 ? -12.964 10.887 -1.428 1.00 91.44 83 GLU A C 1
ATOM 666 O O . GLU A 1 83 ? -13.838 10.408 -0.709 1.00 91.44 83 GLU A O 1
ATOM 671 N N . ALA A 1 84 ? -11.788 10.272 -1.558 1.00 92.62 84 ALA A N 1
ATOM 672 C CA . ALA A 1 84 ? -11.416 9.065 -0.846 1.00 92.62 84 ALA A CA 1
ATOM 673 C C . ALA A 1 84 ? -10.360 9.403 0.204 1.00 92.62 84 ALA A C 1
ATOM 675 O O . ALA A 1 84 ? -9.284 9.911 -0.119 1.00 92.62 84 ALA A O 1
ATOM 676 N N . VAL A 1 85 ? -10.646 9.075 1.459 1.00 94.12 85 VAL A N 1
ATOM 677 C CA . VAL A 1 85 ? -9.749 9.316 2.590 1.00 94.12 85 VAL A CA 1
ATOM 678 C C . VAL A 1 85 ? -9.275 7.981 3.141 1.00 94.12 85 VAL A C 1
ATOM 680 O O . VAL A 1 85 ? -10.061 7.057 3.350 1.00 94.12 85 VAL A O 1
ATOM 683 N N . CYS A 1 86 ? -7.969 7.875 3.373 1.00 94.69 86 CYS A N 1
ATOM 684 C CA . CYS A 1 86 ? -7.379 6.748 4.072 1.00 94.69 86 CYS A CA 1
ATOM 685 C C . CYS A 1 86 ? -7.286 7.066 5.567 1.00 94.69 86 CYS A C 1
ATOM 687 O O . CYS A 1 86 ? -6.647 8.041 5.964 1.00 94.69 86 CYS A O 1
ATOM 689 N N . LEU A 1 87 ? -7.865 6.198 6.391 1.00 93.75 87 LEU A N 1
ATOM 690 C CA . LEU A 1 87 ? -7.842 6.281 7.848 1.00 93.75 87 LEU A CA 1
ATOM 691 C C . LEU A 1 87 ? -6.960 5.160 8.395 1.00 93.75 87 LEU A C 1
ATOM 693 O O . LEU A 1 87 ? -7.079 4.008 7.979 1.00 93.75 87 LEU A O 1
ATOM 697 N N . GLU A 1 88 ? -6.085 5.476 9.339 1.00 92.94 88 GLU A N 1
ATOM 698 C CA . GLU A 1 88 ? -5.369 4.495 10.148 1.00 92.94 88 GLU A CA 1
ATOM 699 C C . GLU A 1 88 ? -6.081 4.364 11.495 1.00 92.94 88 GLU A C 1
ATOM 701 O O . GLU A 1 88 ? -5.914 5.201 12.382 1.00 92.94 88 GLU A O 1
ATOM 706 N N . ILE A 1 89 ? -6.897 3.322 11.635 1.00 92.62 89 ILE A N 1
ATOM 707 C CA . ILE A 1 89 ? -7.683 3.043 12.838 1.00 92.62 89 ILE A CA 1
ATOM 708 C C . ILE A 1 89 ? -6.901 2.140 13.790 1.00 92.62 89 ILE A C 1
ATOM 710 O O . ILE A 1 89 ? -6.189 1.239 13.346 1.00 92.62 89 ILE A O 1
ATOM 714 N N . ARG A 1 90 ? -7.045 2.349 15.100 1.00 89.69 90 ARG A N 1
ATOM 715 C CA . ARG A 1 90 ? -6.564 1.400 16.113 1.00 89.69 90 ARG A CA 1
ATOM 716 C C . ARG A 1 90 ? -7.583 0.289 16.300 1.00 89.69 90 ARG A C 1
ATOM 718 O O . ARG A 1 90 ? -8.762 0.558 16.500 1.00 89.69 90 ARG A O 1
ATOM 725 N N . GLY A 1 91 ? -7.112 -0.947 16.290 1.00 84.75 91 GLY A N 1
ATOM 726 C CA . GLY A 1 91 ? -7.941 -2.129 16.464 1.00 84.75 91 GLY A CA 1
ATOM 727 C C . GLY A 1 91 ? -7.564 -3.239 15.498 1.00 84.75 91 GLY A C 1
ATOM 728 O O . GLY A 1 91 ? -6.895 -3.027 14.491 1.00 84.75 91 GLY A O 1
ATOM 729 N N . GLU A 1 92 ? -7.999 -4.450 15.824 1.00 79.06 92 GLU A N 1
ATOM 730 C CA . GLU A 1 92 ? -7.760 -5.629 14.993 1.00 79.06 92 GLU A CA 1
ATOM 731 C C . GLU A 1 92 ? -8.849 -5.822 13.932 1.00 79.06 92 GLU A C 1
ATOM 733 O O . GLU A 1 92 ? -8.559 -6.308 12.836 1.00 79.06 92 GLU A O 1
ATOM 738 N N . LYS A 1 93 ? -10.085 -5.419 14.256 1.00 83.19 93 LYS A N 1
ATOM 739 C CA . LYS A 1 93 ? -11.266 -5.558 13.402 1.00 83.19 93 LYS A CA 1
ATOM 740 C C . LYS A 1 93 ? -11.505 -4.283 12.603 1.00 83.19 93 LYS A C 1
ATOM 742 O O . LYS A 1 93 ? -11.463 -3.184 13.151 1.00 83.19 93 LYS A O 1
ATOM 747 N N . ILE A 1 94 ? -11.768 -4.459 11.314 1.00 87.06 94 ILE A N 1
ATOM 748 C CA . ILE A 1 94 ? -12.204 -3.392 10.416 1.00 87.06 94 ILE A CA 1
ATOM 749 C C . ILE A 1 94 ? -13.737 -3.355 10.475 1.00 87.06 94 ILE A C 1
ATOM 751 O O . ILE A 1 94 ? -14.343 -4.416 10.340 1.00 87.06 94 ILE A O 1
ATOM 755 N N . PRO A 1 95 ? -14.364 -2.193 10.723 1.00 89.94 95 PRO A N 1
ATOM 756 C CA . PRO A 1 95 ? -15.812 -2.064 10.603 1.00 89.94 95 PRO A CA 1
ATOM 757 C C . PRO A 1 95 ? -16.220 -2.125 9.126 1.00 89.94 95 PRO A C 1
ATOM 759 O O . PRO A 1 95 ? -15.518 -1.571 8.283 1.00 89.94 95 PRO A O 1
ATOM 762 N N . ASP A 1 96 ? -17.357 -2.749 8.820 1.00 89.56 96 ASP A N 1
ATOM 763 C CA . ASP A 1 96 ? -17.876 -2.823 7.443 1.00 89.56 96 ASP A CA 1
ATOM 764 C C . ASP A 1 96 ? -18.407 -1.464 6.956 1.00 89.56 96 ASP A C 1
ATOM 766 O O . ASP A 1 96 ? -18.338 -1.134 5.771 1.00 89.56 96 ASP A O 1
ATOM 770 N N . MET A 1 97 ? -18.922 -0.663 7.892 1.00 92.25 97 MET A N 1
ATOM 771 C CA . MET A 1 97 ? -19.552 0.630 7.649 1.00 92.25 97 MET A CA 1
ATOM 772 C C . MET A 1 97 ? -19.116 1.641 8.713 1.00 92.25 97 MET A C 1
ATOM 774 O O . MET A 1 97 ? -18.929 1.283 9.877 1.00 92.25 97 MET A O 1
ATOM 778 N N . ILE A 1 98 ? -18.991 2.910 8.328 1.00 91.56 98 ILE A N 1
ATOM 779 C CA . ILE A 1 98 ? -18.755 4.038 9.239 1.00 91.56 98 ILE A CA 1
ATOM 780 C C . ILE A 1 98 ? -19.893 5.038 9.081 1.00 91.56 98 ILE A C 1
ATOM 782 O O . ILE A 1 98 ? -20.280 5.382 7.966 1.00 91.56 98 ILE A O 1
ATOM 786 N N . THR A 1 99 ? -20.419 5.524 10.204 1.00 90.62 99 THR A N 1
ATOM 787 C CA . THR A 1 99 ? -21.440 6.574 10.183 1.00 90.62 99 THR A CA 1
ATOM 788 C C . THR A 1 99 ? -20.772 7.939 10.244 1.00 90.62 99 THR A C 1
ATOM 790 O O . THR A 1 99 ? -20.007 8.209 11.168 1.00 90.62 99 THR A O 1
ATOM 793 N N . MET A 1 100 ? -21.078 8.815 9.294 1.00 88.38 100 MET A N 1
ATOM 794 C CA . MET A 1 100 ? -20.617 10.202 9.285 1.00 88.38 100 MET A CA 1
ATOM 795 C C . MET A 1 100 ? -21.825 11.120 9.090 1.00 88.38 100 MET A C 1
ATOM 797 O O . MET A 1 100 ? -22.590 10.969 8.140 1.00 88.38 100 MET A O 1
ATOM 801 N N . TRP A 1 101 ? -22.043 12.039 10.035 1.00 85.31 101 TRP A N 1
ATOM 802 C CA . TRP A 1 101 ? -23.279 12.826 10.176 1.00 85.31 101 TRP A CA 1
ATOM 803 C C . TRP A 1 101 ? -24.553 11.969 10.221 1.00 85.31 101 TRP A C 1
ATOM 805 O O . TRP A 1 101 ? -24.960 11.534 11.299 1.00 85.31 101 TRP A O 1
ATOM 815 N N . LYS A 1 102 ? -25.186 11.765 9.062 1.00 86.00 102 LYS A N 1
ATOM 816 C CA . LYS A 1 102 ? -26.405 10.973 8.840 1.00 86.00 102 LYS A CA 1
ATOM 817 C C . LYS A 1 102 ? -26.253 9.982 7.676 1.00 86.00 102 LYS A C 1
ATOM 819 O O . LYS A 1 102 ? -27.229 9.347 7.296 1.00 86.00 102 LYS A O 1
ATOM 824 N N . ALA A 1 103 ? -25.054 9.868 7.107 1.00 89.75 103 ALA A N 1
ATOM 825 C CA . ALA A 1 103 ? -24.730 8.927 6.046 1.00 89.75 103 ALA A CA 1
ATOM 826 C C . ALA A 1 103 ? -23.997 7.713 6.627 1.00 89.75 103 ALA A C 1
ATOM 828 O O . ALA A 1 103 ? -23.174 7.845 7.538 1.00 89.75 103 ALA A O 1
ATOM 829 N N . VAL A 1 104 ? -24.293 6.536 6.082 1.00 92.56 104 VAL A N 1
ATOM 830 C CA . VAL A 1 104 ? -23.594 5.286 6.389 1.00 92.56 104 VAL A CA 1
ATOM 831 C C . VAL A 1 104 ? -22.725 4.959 5.187 1.00 92.56 104 VAL A C 1
ATOM 833 O O . VAL A 1 104 ? -23.243 4.670 4.111 1.00 92.56 104 VAL A O 1
ATOM 836 N N . LEU A 1 105 ? -21.411 5.056 5.365 1.00 93.38 105 LEU A N 1
ATOM 837 C CA . LEU A 1 105 ? -20.445 4.909 4.287 1.00 93.38 105 LEU A CA 1
ATOM 838 C C . LEU A 1 105 ? -19.769 3.536 4.358 1.00 93.38 105 LEU A C 1
ATOM 840 O O . LEU A 1 105 ? -19.305 3.146 5.438 1.00 93.38 105 LEU A O 1
ATOM 844 N N . PRO A 1 106 ? -19.664 2.813 3.229 1.00 94.00 106 PRO A N 1
ATOM 845 C CA . PRO A 1 106 ? -18.950 1.551 3.177 1.00 94.00 106 PRO A CA 1
ATOM 846 C C . PRO A 1 106 ? -17.452 1.759 3.348 1.00 94.00 106 PRO A C 1
ATOM 848 O O . PRO A 1 106 ? -16.848 2.692 2.810 1.00 94.00 106 PRO A O 1
ATOM 851 N N . VAL A 1 107 ? -16.843 0.835 4.079 1.00 94.12 107 VAL A N 1
ATOM 852 C CA . VAL A 1 107 ? -15.414 0.841 4.368 1.00 94.12 107 VAL A CA 1
ATOM 853 C C . VAL A 1 107 ? -14.738 -0.281 3.597 1.00 94.12 107 VAL A C 1
ATOM 855 O O . VAL A 1 107 ? -15.282 -1.365 3.407 1.00 94.12 107 VAL A O 1
ATOM 858 N N . SER A 1 108 ? -13.517 -0.040 3.130 1.00 94.62 108 SER A N 1
ATOM 859 C CA . SER A 1 108 ? -12.692 -1.089 2.526 1.00 94.62 108 SER A CA 1
ATOM 860 C C . SER A 1 108 ? -11.261 -1.035 3.054 1.00 94.62 108 SER A C 1
ATOM 862 O O . SER A 1 108 ? -10.760 0.057 3.325 1.00 94.62 108 SER A O 1
ATOM 864 N N . PRO A 1 109 ? -10.551 -2.170 3.183 1.00 94.44 109 PRO A N 1
ATOM 865 C CA . PRO A 1 109 ? -9.133 -2.156 3.521 1.00 94.44 109 PRO A CA 1
ATOM 866 C C . PRO A 1 109 ? -8.317 -1.346 2.506 1.00 94.44 109 PRO A C 1
ATOM 868 O O . PRO A 1 109 ? -8.533 -1.427 1.294 1.00 94.44 109 PRO A O 1
ATOM 871 N N . TYR A 1 110 ? -7.340 -0.579 2.987 1.00 94.62 110 TYR A N 1
ATOM 872 C CA . TYR A 1 110 ? -6.439 0.167 2.113 1.00 94.62 110 TYR A CA 1
ATOM 873 C C . TYR A 1 110 ? -5.407 -0.764 1.474 1.00 94.62 110 TYR A C 1
ATOM 875 O O . TYR A 1 110 ? -4.443 -1.192 2.113 1.00 94.62 110 TYR A O 1
ATOM 883 N N . VAL A 1 111 ? -5.581 -1.036 0.181 1.00 94.44 111 VAL A N 1
ATOM 884 C CA . VAL A 1 111 ? -4.597 -1.766 -0.622 1.00 94.44 111 VAL A CA 1
ATOM 885 C C . VAL A 1 111 ? -3.531 -0.793 -1.109 1.00 94.44 111 VAL A C 1
ATOM 887 O O . VAL A 1 111 ? -3.782 0.075 -1.945 1.00 94.44 111 VAL A O 1
ATOM 890 N N . GLN A 1 112 ? -2.312 -0.947 -0.599 1.00 90.62 112 GLN A N 1
ATOM 891 C CA . GLN A 1 112 ? -1.200 -0.109 -1.021 1.00 90.62 112 GLN A CA 1
ATOM 892 C C . GLN A 1 112 ? -0.833 -0.375 -2.488 1.00 90.62 112 GLN A C 1
ATOM 894 O O . GLN A 1 112 ? -0.584 -1.512 -2.885 1.00 90.62 112 GLN A O 1
ATOM 899 N N . SER A 1 113 ? -0.713 0.691 -3.283 1.00 90.56 113 SER A N 1
ATOM 900 C CA . SER A 1 113 ? -0.235 0.590 -4.663 1.00 90.56 113 SER A CA 1
ATOM 901 C C . SER A 1 113 ? 1.189 0.030 -4.719 1.00 90.56 113 SER A C 1
ATOM 903 O O . SER A 1 113 ? 2.074 0.499 -3.990 1.00 90.56 113 SER A O 1
ATOM 905 N N . VAL A 1 114 ? 1.441 -0.905 -5.638 1.00 91.94 114 VAL A N 1
ATOM 906 C CA . VAL A 1 114 ? 2.788 -1.434 -5.882 1.00 91.94 114 VAL A CA 1
ATOM 907 C C . VAL A 1 114 ? 3.719 -0.298 -6.288 1.00 91.94 114 VAL A C 1
ATOM 909 O O . VAL A 1 114 ? 3.494 0.404 -7.273 1.00 91.94 114 VAL A O 1
ATOM 912 N N . ARG A 1 115 ? 4.782 -0.115 -5.506 1.00 90.75 115 ARG A N 1
ATOM 913 C CA . ARG A 1 115 ? 5.790 0.915 -5.754 1.00 90.75 115 ARG A CA 1
ATOM 914 C C . ARG A 1 115 ? 6.740 0.445 -6.844 1.00 90.75 115 ARG A C 1
ATOM 916 O O . ARG A 1 115 ? 7.354 -0.615 -6.704 1.00 90.75 115 ARG A O 1
ATOM 923 N N . LEU A 1 116 ? 6.878 1.259 -7.882 1.00 91.19 116 LEU A N 1
ATOM 924 C CA . LEU A 1 116 ? 7.872 1.092 -8.929 1.00 91.19 116 LEU A CA 1
ATOM 925 C C . LEU A 1 116 ? 8.944 2.172 -8.781 1.00 91.19 116 LEU A C 1
ATOM 927 O O . LEU A 1 116 ? 8.630 3.356 -8.645 1.00 91.19 116 LEU A O 1
ATOM 931 N N . CYS A 1 117 ? 10.209 1.769 -8.808 1.00 92.31 117 CYS A N 1
ATOM 932 C CA . CYS A 1 117 ? 11.313 2.711 -8.805 1.00 92.31 117 CYS A CA 1
ATOM 933 C C . CYS A 1 117 ? 11.500 3.286 -10.212 1.00 92.31 117 CYS A C 1
ATOM 935 O O . CYS A 1 117 ? 11.903 2.566 -11.118 1.00 92.31 117 CYS A O 1
ATOM 937 N N . PHE A 1 118 ? 11.264 4.585 -10.398 1.00 90.50 118 PHE A N 1
ATOM 938 C CA . PHE A 1 118 ? 11.456 5.236 -11.701 1.00 90.50 118 PHE A CA 1
ATOM 939 C C . PHE A 1 118 ? 12.931 5.389 -12.098 1.00 90.50 118 PHE A C 1
ATOM 941 O O . PHE A 1 118 ? 13.206 5.680 -13.253 1.00 90.50 118 PHE A O 1
ATOM 948 N N . LYS A 1 119 ? 13.871 5.173 -11.164 1.00 90.56 119 LYS A N 1
ATOM 949 C CA . LYS A 1 119 ? 15.313 5.145 -11.451 1.00 90.56 119 LYS A CA 1
ATOM 950 C C . LYS A 1 119 ? 15.749 3.798 -12.026 1.00 90.56 119 LYS A C 1
ATOM 952 O O . LYS A 1 119 ? 16.335 3.761 -13.093 1.00 90.56 119 LYS A O 1
ATOM 957 N N . CYS A 1 120 ? 15.482 2.686 -11.334 1.00 90.31 120 CYS A N 1
ATOM 958 C CA . CYS A 1 120 ? 15.986 1.366 -11.746 1.00 90.31 120 CYS A CA 1
ATOM 959 C C . CYS A 1 120 ? 14.927 0.417 -12.329 1.00 90.31 120 CYS A C 1
ATOM 961 O O . CYS A 1 120 ? 15.253 -0.716 -12.669 1.00 90.31 120 CYS A O 1
ATOM 963 N N . GLY A 1 121 ? 13.654 0.812 -12.370 1.00 89.81 121 GLY A N 1
ATOM 964 C CA . GLY A 1 121 ? 12.540 -0.001 -12.871 1.00 89.81 121 GLY A CA 1
ATOM 965 C C . GLY A 1 121 ? 12.117 -1.176 -11.987 1.00 89.81 121 GLY A C 1
ATOM 966 O O . GLY A 1 121 ? 11.142 -1.857 -12.299 1.00 89.81 121 GLY A O 1
ATOM 967 N N . ARG A 1 122 ? 12.804 -1.442 -10.869 1.00 90.25 122 ARG A N 1
ATOM 968 C CA . ARG A 1 122 ? 12.457 -2.568 -9.988 1.00 90.25 122 ARG A CA 1
ATOM 969 C C . ARG A 1 122 ? 11.304 -2.226 -9.040 1.00 90.25 122 ARG A C 1
ATOM 971 O O . ARG A 1 122 ? 11.176 -1.089 -8.578 1.00 90.25 122 ARG A O 1
ATOM 978 N N . THR A 1 123 ? 10.478 -3.221 -8.726 1.00 90.31 123 THR A N 1
ATOM 979 C CA . THR A 1 123 ? 9.381 -3.096 -7.754 1.00 90.31 123 THR A CA 1
ATOM 980 C C . THR A 1 123 ? 9.889 -3.071 -6.305 1.00 90.31 123 THR A C 1
ATOM 982 O O . THR A 1 123 ? 10.981 -3.545 -5.986 1.00 90.31 123 THR A O 1
ATOM 985 N N . GLY A 1 124 ? 9.091 -2.500 -5.400 1.00 87.44 124 GLY A N 1
ATOM 986 C CA . GLY A 1 124 ? 9.287 -2.590 -3.946 1.00 87.44 124 GLY A CA 1
ATOM 987 C C . GLY A 1 124 ? 9.975 -1.392 -3.282 1.00 87.44 124 GLY A C 1
ATOM 988 O O . GLY A 1 124 ? 9.955 -1.290 -2.058 1.00 87.44 124 GLY A O 1
ATOM 989 N N . HIS A 1 125 ? 10.523 -0.448 -4.048 1.00 90.06 125 HIS A N 1
ATOM 990 C CA . HIS A 1 125 ? 11.093 0.795 -3.517 1.00 90.06 125 HIS A CA 1
ATOM 991 C C . HIS A 1 125 ? 10.844 1.972 -4.469 1.00 90.06 125 HIS A C 1
ATOM 993 O O . HIS A 1 125 ? 10.416 1.782 -5.605 1.00 90.06 125 HIS A O 1
ATOM 999 N N . ILE A 1 126 ? 11.083 3.192 -3.985 1.00 91.19 126 ILE A N 1
ATOM 1000 C CA . ILE A 1 126 ? 10.986 4.430 -4.773 1.00 91.19 126 ILE A CA 1
ATOM 1001 C C . ILE A 1 126 ? 12.383 4.968 -5.089 1.00 91.19 126 ILE A C 1
ATOM 1003 O O . ILE A 1 126 ? 13.341 4.647 -4.385 1.00 91.19 126 ILE A O 1
ATOM 1007 N N . SER A 1 127 ? 12.488 5.837 -6.097 1.00 90.38 127 SER A N 1
ATOM 1008 C CA . SER A 1 127 ? 13.763 6.398 -6.572 1.00 90.38 127 SER A CA 1
ATOM 1009 C C . SER A 1 127 ? 14.596 7.063 -5.473 1.00 90.38 127 SER A C 1
ATOM 1011 O O . SER A 1 127 ? 15.817 6.960 -5.505 1.00 90.38 127 SER A O 1
ATOM 1013 N N . LYS A 1 128 ? 13.946 7.675 -4.470 1.00 90.69 128 LYS A N 1
ATOM 1014 C CA . LYS A 1 128 ? 14.614 8.322 -3.326 1.00 90.69 128 LYS A CA 1
ATOM 1015 C C . LYS A 1 128 ? 15.496 7.365 -2.511 1.00 90.69 128 LYS A C 1
ATOM 1017 O O . LYS A 1 128 ? 16.497 7.796 -1.965 1.00 90.69 128 LYS A O 1
ATOM 1022 N N . PHE A 1 129 ? 15.133 6.084 -2.439 1.00 89.00 129 PHE A N 1
ATOM 1023 C CA . PHE A 1 129 ? 15.862 5.058 -1.679 1.00 89.00 129 PHE A CA 1
ATOM 1024 C C . PHE A 1 129 ? 16.556 4.052 -2.612 1.00 89.00 129 PHE A C 1
ATOM 1026 O O . PHE A 1 129 ? 16.670 2.869 -2.290 1.00 89.00 129 PHE A O 1
ATOM 1033 N N . CYS A 1 130 ? 16.906 4.484 -3.829 1.00 88.88 130 CYS A N 1
ATOM 1034 C CA . CYS A 1 130 ? 17.469 3.619 -4.857 1.00 88.88 130 CYS A CA 1
ATOM 1035 C C . CYS A 1 130 ? 18.971 3.848 -5.040 1.00 88.88 130 CYS A C 1
ATOM 1037 O O . CYS A 1 130 ? 19.392 4.800 -5.704 1.00 88.88 130 CYS A O 1
ATOM 1039 N N . ASP A 1 131 ? 19.752 2.869 -4.598 1.00 87.06 131 ASP A N 1
ATOM 1040 C CA . ASP A 1 131 ? 21.215 2.866 -4.746 1.00 87.06 131 ASP A CA 1
ATOM 1041 C C . ASP A 1 131 ? 21.673 2.305 -6.103 1.00 87.06 131 ASP A C 1
ATOM 1043 O O . ASP A 1 131 ? 22.845 2.366 -6.456 1.00 87.06 131 ASP A O 1
ATOM 1047 N N . LYS A 1 132 ? 20.746 1.744 -6.889 1.00 85.44 132 LYS A N 1
ATOM 1048 C CA . LYS A 1 132 ? 21.045 1.113 -8.184 1.00 85.44 132 LYS A CA 1
ATOM 1049 C C . LYS A 1 132 ? 21.268 2.143 -9.294 1.00 85.44 132 LYS A C 1
ATOM 1051 O O . LYS A 1 132 ? 20.704 3.244 -9.201 1.00 85.44 132 LYS A O 1
ATOM 1056 N N . PRO A 1 133 ? 22.034 1.784 -10.343 1.00 86.00 133 PRO A N 1
ATOM 1057 C CA . PRO A 1 133 ? 22.167 2.614 -11.533 1.00 86.00 133 PRO A CA 1
ATOM 1058 C C . PRO A 1 133 ? 20.816 2.798 -12.229 1.00 86.00 133 PRO A C 1
ATOM 1060 O O . PRO A 1 133 ? 19.893 1.984 -12.071 1.00 86.00 133 PRO A O 1
ATOM 1063 N N . GLU A 1 134 ? 20.711 3.898 -12.972 1.00 88.88 134 GLU A N 1
ATOM 1064 C CA . GLU A 1 134 ? 19.534 4.208 -13.777 1.00 88.88 134 GLU A CA 1
ATOM 1065 C C . GLU A 1 134 ? 19.303 3.132 -14.850 1.00 88.88 134 GLU A C 1
ATOM 1067 O O . GLU A 1 134 ? 20.240 2.503 -15.338 1.00 88.88 134 GLU A O 1
ATOM 1072 N N . ALA A 1 135 ? 18.037 2.866 -15.155 1.00 89.56 135 ALA A N 1
ATOM 1073 C CA . ALA A 1 135 ? 17.596 1.857 -16.104 1.00 89.56 135 ALA A CA 1
ATOM 1074 C C . ALA A 1 135 ? 16.567 2.455 -17.056 1.00 89.56 135 ALA A C 1
ATOM 1076 O O . ALA A 1 135 ? 15.610 3.096 -16.615 1.00 89.56 135 ALA A O 1
ATOM 1077 N N . CYS A 1 136 ? 16.670 2.136 -18.341 1.00 90.81 136 CYS A N 1
ATOM 1078 C CA . CYS A 1 136 ? 15.603 2.432 -19.276 1.00 90.81 136 CYS A CA 1
ATOM 1079 C C . CYS A 1 136 ? 14.371 1.574 -18.946 1.00 90.81 136 CYS A C 1
ATOM 1081 O O . CYS A 1 136 ? 14.401 0.345 -19.034 1.00 90.81 136 CYS A O 1
ATOM 1083 N N . LEU A 1 137 ? 13.247 2.218 -18.624 1.00 91.00 137 LEU A N 1
ATOM 1084 C CA . LEU A 1 137 ? 11.982 1.528 -18.335 1.00 91.00 137 LEU A CA 1
ATOM 1085 C C . LEU A 1 137 ? 11.354 0.882 -19.583 1.00 91.00 137 LEU A C 1
ATOM 1087 O O . LEU A 1 137 ? 10.424 0.081 -19.449 1.00 91.00 137 LEU A O 1
ATOM 1091 N N . ASN A 1 138 ? 11.840 1.219 -20.782 1.00 91.75 138 ASN A N 1
ATOM 1092 C CA . ASN A 1 138 ? 11.379 0.636 -22.038 1.00 91.75 138 ASN A CA 1
ATOM 1093 C C . ASN A 1 138 ? 12.139 -0.649 -22.397 1.00 91.75 138 ASN A C 1
ATOM 1095 O O . ASN A 1 138 ? 11.491 -1.666 -22.602 1.00 91.75 138 ASN A O 1
ATOM 1099 N N . CYS A 1 139 ? 13.477 -0.622 -22.426 1.00 90.25 139 CYS A N 1
ATOM 1100 C CA . CYS A 1 139 ? 14.313 -1.727 -22.926 1.00 90.25 139 CYS A CA 1
ATOM 1101 C C . CYS A 1 139 ? 15.231 -2.379 -21.872 1.00 90.25 139 CYS A C 1
ATOM 1103 O O . CYS A 1 139 ? 16.017 -3.265 -22.199 1.00 90.25 139 CYS A O 1
ATOM 1105 N N . SER A 1 140 ? 15.169 -1.954 -20.606 1.00 88.62 140 SER A N 1
ATOM 1106 C CA . SER A 1 140 ? 16.043 -2.423 -19.514 1.00 88.62 140 SER A CA 1
ATOM 1107 C C . SER A 1 140 ? 17.543 -2.103 -19.649 1.00 88.62 140 SER A C 1
ATOM 1109 O O . SER A 1 140 ? 18.325 -2.588 -18.831 1.00 88.62 140 SER A O 1
ATOM 1111 N N . GLY A 1 141 ? 17.952 -1.299 -20.638 1.00 86.62 141 GLY A N 1
ATOM 1112 C CA . GLY A 1 141 ? 19.348 -0.894 -20.843 1.00 86.62 141 GLY A CA 1
ATOM 1113 C C . GLY A 1 141 ? 19.839 0.190 -19.875 1.00 86.62 141 GLY A C 1
ATOM 1114 O O . GLY A 1 141 ? 19.039 0.883 -19.244 1.00 86.62 141 GLY A O 1
ATOM 1115 N N . ASP A 1 142 ? 21.159 0.364 -19.797 1.00 86.25 142 ASP A N 1
ATOM 1116 C CA . ASP A 1 142 ? 21.836 1.321 -18.907 1.00 86.25 142 ASP A CA 1
ATOM 1117 C C . ASP A 1 142 ? 21.897 2.732 -19.522 1.00 86.25 142 ASP A C 1
ATOM 1119 O O . ASP A 1 142 ? 22.958 3.311 -19.736 1.00 86.25 142 ASP A O 1
ATOM 1123 N N . HIS A 1 143 ? 20.731 3.284 -19.860 1.00 85.69 143 HIS A N 1
ATOM 1124 C CA . HIS A 1 143 ? 20.587 4.662 -20.330 1.00 85.69 143 HIS A CA 1
ATOM 1125 C C . HIS A 1 143 ? 19.277 5.276 -19.840 1.00 85.69 143 HIS A C 1
ATOM 1127 O O . HIS A 1 143 ? 18.325 4.578 -19.479 1.00 85.69 143 HIS A O 1
ATOM 1133 N N . ARG A 1 144 ? 19.210 6.607 -19.883 1.00 80.81 144 ARG A N 1
ATOM 1134 C CA . ARG A 1 144 ? 18.001 7.360 -19.562 1.00 80.81 144 ARG A CA 1
ATOM 1135 C C . ARG A 1 144 ? 17.110 7.473 -20.793 1.00 80.81 144 ARG A C 1
ATOM 1137 O O . ARG A 1 144 ? 17.523 8.013 -21.811 1.00 80.81 144 ARG A O 1
ATOM 1144 N N . SER A 1 145 ? 15.874 6.999 -20.686 1.00 79.50 145 SER A N 1
ATOM 1145 C CA . SER A 1 145 ? 14.820 7.306 -21.659 1.00 79.50 145 SER A CA 1
ATOM 1146 C C . SER A 1 145 ? 13.968 8.458 -21.138 1.00 79.50 145 SER A C 1
ATOM 1148 O O . SER A 1 145 ? 13.431 8.358 -20.032 1.00 79.50 145 SER A O 1
ATOM 1150 N N . SER A 1 146 ? 13.813 9.522 -21.922 1.00 76.44 146 SER A N 1
ATOM 1151 C CA . SER A 1 146 ? 12.945 10.661 -21.599 1.00 76.44 146 SER A CA 1
ATOM 1152 C C . SER A 1 146 ? 11.921 10.890 -22.716 1.00 76.44 146 SER A C 1
ATOM 1154 O O . SER A 1 146 ? 11.940 10.208 -23.738 1.00 76.44 146 SER A O 1
ATOM 1156 N N . LYS A 1 147 ? 10.996 11.839 -22.524 1.00 73.25 147 LYS A N 1
ATOM 1157 C CA . LYS A 1 147 ? 10.084 12.259 -23.604 1.00 73.25 147 LYS A CA 1
ATOM 1158 C C . LYS A 1 147 ? 10.829 12.935 -24.761 1.00 73.25 147 LYS A C 1
ATOM 1160 O O . LYS A 1 147 ? 10.373 12.847 -25.891 1.00 73.25 147 LYS A O 1
ATOM 1165 N N . GLU A 1 148 ? 11.948 13.587 -24.462 1.00 75.12 148 GLU A N 1
ATOM 1166 C CA . GLU A 1 148 ? 12.793 14.307 -25.424 1.00 75.12 148 GLU A CA 1
ATOM 1167 C C . GLU A 1 148 ? 13.724 13.355 -26.187 1.00 75.12 148 GLU A C 1
ATOM 1169 O O . GLU A 1 148 ? 14.021 13.583 -27.353 1.00 75.12 148 GLU A O 1
ATOM 1174 N N . ALA A 1 149 ? 14.132 12.254 -25.549 1.00 78.31 149 ALA A N 1
ATOM 1175 C CA . ALA A 1 149 ? 14.931 11.189 -26.145 1.00 78.31 149 ALA A CA 1
ATOM 1176 C C . ALA A 1 149 ? 14.235 9.831 -25.923 1.00 78.31 149 ALA A C 1
ATOM 1178 O O . ALA A 1 149 ? 14.581 9.094 -24.985 1.00 78.31 149 ALA A O 1
ATOM 1179 N N . PRO A 1 150 ? 13.205 9.507 -26.732 1.00 82.44 150 PRO A N 1
ATOM 1180 C CA . PRO A 1 150 ? 12.498 8.243 -26.615 1.00 82.44 150 PRO A CA 1
ATOM 1181 C C . PRO A 1 150 ? 13.407 7.079 -27.022 1.00 82.44 150 PRO A C 1
ATOM 1183 O O . PRO A 1 150 ? 14.119 7.127 -28.022 1.00 82.44 150 PRO A O 1
ATOM 1186 N N . CYS A 1 151 ? 13.361 5.999 -26.245 1.00 87.00 151 CYS A N 1
ATOM 1187 C CA . CYS A 1 151 ? 14.108 4.784 -26.547 1.00 87.00 151 CYS A CA 1
ATOM 1188 C C . CYS A 1 151 ? 13.419 4.009 -27.682 1.00 87.00 151 CYS A C 1
ATOM 1190 O O . CYS A 1 151 ? 12.285 3.560 -27.508 1.00 87.00 151 CYS A O 1
ATOM 1192 N N . SER A 1 152 ? 14.116 3.827 -28.805 1.00 87.00 152 SER A N 1
ATOM 1193 C CA . SER A 1 152 ? 13.654 3.079 -29.985 1.00 87.00 152 SER A CA 1
ATOM 1194 C C . SER A 1 152 ? 13.969 1.579 -29.943 1.00 87.00 152 SER A C 1
ATOM 1196 O O . SER A 1 152 ? 13.557 0.847 -30.839 1.00 87.00 152 SER A O 1
ATOM 1198 N N . LEU A 1 153 ? 14.685 1.111 -28.916 1.00 89.00 153 LEU A N 1
ATOM 1199 C CA . LEU A 1 153 ? 15.013 -0.306 -28.748 1.00 89.00 153 LEU A CA 1
ATOM 1200 C C . LEU A 1 153 ? 13.773 -1.139 -28.406 1.00 89.00 153 LEU A C 1
ATOM 1202 O O . LEU A 1 153 ? 12.783 -0.631 -27.868 1.00 89.00 153 LEU A O 1
ATOM 1206 N N . GLU A 1 154 ? 13.867 -2.443 -28.671 1.00 89.88 154 GLU A N 1
ATOM 1207 C CA . GLU A 1 154 ? 12.816 -3.400 -28.341 1.00 89.88 154 GLU A CA 1
ATOM 1208 C C . GLU A 1 154 ? 12.442 -3.352 -26.857 1.00 89.88 154 GLU A C 1
ATOM 1210 O O . GLU A 1 154 ? 13.283 -3.195 -25.961 1.00 89.88 154 GLU A O 1
ATOM 1215 N N . LYS A 1 155 ? 11.139 -3.481 -26.596 1.00 92.81 155 LYS A N 1
ATOM 1216 C CA . LYS A 1 155 ? 10.612 -3.393 -25.241 1.00 92.81 155 LYS A CA 1
ATOM 1217 C C . LYS A 1 155 ? 11.023 -4.621 -24.449 1.00 92.81 155 LYS A C 1
ATOM 1219 O O . LYS A 1 155 ? 10.785 -5.749 -24.867 1.00 92.81 155 LYS A O 1
ATOM 1224 N N . LYS A 1 156 ? 11.578 -4.389 -23.268 1.00 92.94 156 LYS A N 1
ATOM 1225 C CA . LYS A 1 156 ? 12.001 -5.430 -22.343 1.00 92.94 156 LYS A CA 1
ATOM 1226 C C . LYS A 1 156 ? 11.754 -4.982 -20.916 1.00 92.94 156 LYS A C 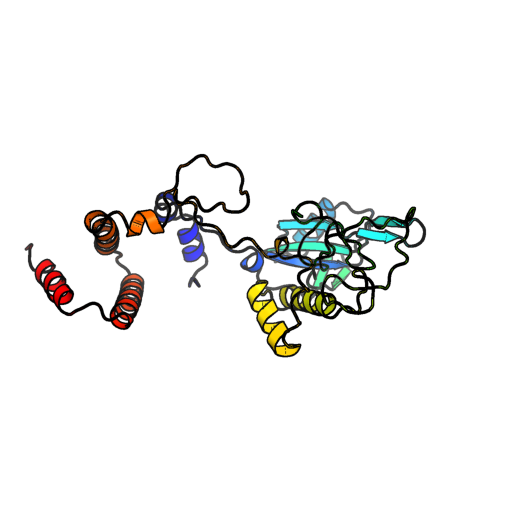1
ATOM 1228 O O . LYS A 1 156 ? 12.251 -3.938 -20.482 1.00 92.94 156 LYS A O 1
ATOM 1233 N N . CYS A 1 157 ? 11.021 -5.798 -20.171 1.00 92.00 157 CYS A N 1
ATOM 1234 C CA . CYS A 1 157 ? 10.674 -5.513 -18.787 1.00 92.00 157 CYS A CA 1
ATOM 1235 C C . CYS A 1 157 ? 11.840 -5.840 -17.844 1.00 92.00 157 CYS A C 1
ATOM 1237 O O . CYS A 1 157 ? 12.301 -6.981 -17.806 1.00 92.00 157 CYS A O 1
ATOM 1239 N N . VAL A 1 158 ? 12.235 -4.891 -16.988 1.00 91.00 158 VAL A N 1
ATOM 1240 C CA . VAL A 1 158 ? 13.331 -5.087 -16.016 1.00 91.00 158 VAL A CA 1
ATOM 1241 C C . VAL A 1 158 ? 13.006 -6.197 -15.010 1.00 91.00 158 VAL A C 1
ATOM 1243 O O . VAL A 1 158 ? 13.897 -6.883 -14.519 1.00 91.00 158 VAL A O 1
ATOM 1246 N N . ASN A 1 159 ? 11.723 -6.374 -14.682 1.00 91.50 159 ASN A N 1
ATOM 1247 C CA . ASN A 1 159 ? 11.299 -7.265 -13.603 1.00 91.50 159 ASN A CA 1
ATOM 1248 C C . ASN A 1 159 ? 11.132 -8.725 -14.033 1.00 91.50 159 ASN A C 1
ATOM 1250 O O . ASN A 1 159 ? 11.361 -9.607 -13.219 1.00 91.50 159 ASN A O 1
ATOM 1254 N N . CYS A 1 160 ? 10.719 -8.986 -15.275 1.00 90.56 160 CYS A N 1
ATOM 1255 C CA . CYS A 1 160 ? 10.417 -10.345 -15.748 1.00 90.56 160 CYS A CA 1
ATOM 1256 C C . CYS A 1 160 ? 11.082 -10.712 -17.081 1.00 90.56 160 CYS A C 1
ATOM 1258 O O . CYS A 1 160 ? 10.989 -11.859 -17.497 1.00 90.56 160 CYS A O 1
ATOM 1260 N N . GLY A 1 161 ? 11.718 -9.758 -17.770 1.00 89.88 161 GLY A N 1
ATOM 1261 C CA . GLY A 1 161 ? 12.330 -9.972 -19.082 1.00 89.88 161 GLY A CA 1
ATOM 1262 C C . GLY A 1 161 ? 11.355 -10.061 -20.262 1.00 89.88 161 GLY A C 1
ATOM 1263 O O . GLY A 1 161 ? 11.818 -10.267 -21.377 1.00 89.88 161 GLY A O 1
ATOM 1264 N N . GLY A 1 162 ? 10.043 -9.901 -20.046 1.00 90.44 162 GLY A N 1
ATOM 1265 C CA . GLY A 1 162 ? 9.024 -9.996 -21.101 1.00 90.44 162 GLY A CA 1
ATOM 1266 C C . GLY A 1 162 ? 9.066 -8.855 -22.137 1.00 90.44 162 GLY A C 1
ATOM 1267 O O . GLY A 1 162 ? 9.635 -7.798 -21.838 1.00 90.44 162 GLY A O 1
ATOM 1268 N N . PRO A 1 163 ? 8.439 -9.042 -23.320 1.00 93.31 163 PRO A N 1
ATOM 1269 C CA . PRO A 1 163 ? 8.519 -8.146 -24.483 1.00 93.31 163 PRO A CA 1
ATOM 1270 C C . PRO A 1 163 ? 7.599 -6.911 -24.369 1.00 93.31 163 PRO A C 1
ATOM 1272 O O . PRO A 1 163 ? 6.807 -6.594 -25.255 1.00 93.31 163 PRO A O 1
ATOM 1275 N N . TYR A 1 164 ? 7.652 -6.220 -23.234 1.00 92.56 164 TYR A N 1
ATOM 1276 C CA . TYR A 1 164 ? 6.841 -5.039 -22.934 1.00 92.56 164 TYR A CA 1
ATOM 1277 C C . TYR A 1 164 ? 7.588 -4.095 -21.992 1.00 92.56 164 TYR A C 1
ATOM 1279 O O . TYR A 1 164 ? 8.601 -4.450 -21.386 1.00 92.56 164 TYR A O 1
ATOM 1287 N N . SER A 1 165 ? 7.096 -2.860 -21.873 1.00 91.50 165 SER A N 1
ATOM 1288 C CA . SER A 1 165 ? 7.699 -1.868 -20.980 1.00 91.50 165 SER A CA 1
ATOM 1289 C C . SER A 1 165 ? 7.565 -2.301 -19.520 1.00 91.50 165 SER A C 1
ATOM 1291 O O . SER A 1 165 ? 6.587 -2.916 -19.107 1.00 91.50 165 SER A O 1
ATOM 1293 N N . THR A 1 166 ? 8.521 -1.897 -18.692 1.00 91.19 166 THR A N 1
ATOM 1294 C CA . THR A 1 166 ? 8.487 -2.101 -17.238 1.00 91.19 166 THR A CA 1
ATOM 1295 C C . THR A 1 166 ? 7.270 -1.447 -16.567 1.00 91.19 166 THR A C 1
ATOM 1297 O O . THR A 1 166 ? 6.856 -1.885 -15.497 1.00 91.19 166 THR A O 1
ATOM 1300 N N . MET A 1 167 ? 6.679 -0.429 -17.203 1.00 89.62 167 MET A N 1
ATOM 1301 C CA . MET A 1 167 ? 5.465 0.253 -16.736 1.00 89.62 167 MET A CA 1
ATOM 1302 C C . MET A 1 167 ? 4.174 -0.533 -17.005 1.00 89.62 167 MET A C 1
ATOM 1304 O O . MET A 1 167 ? 3.108 -0.129 -16.535 1.00 89.62 167 MET A O 1
ATOM 1308 N N . ASP A 1 168 ? 4.245 -1.614 -17.783 1.00 91.56 168 ASP A N 1
ATOM 1309 C CA . ASP A 1 168 ? 3.077 -2.399 -18.153 1.00 91.56 168 ASP A CA 1
ATOM 1310 C C . ASP A 1 168 ? 2.517 -3.167 -16.945 1.00 91.56 168 ASP A C 1
ATOM 1312 O O . ASP A 1 168 ? 3.233 -3.868 -16.221 1.00 91.56 168 ASP A O 1
ATOM 1316 N N . ARG A 1 169 ? 1.205 -3.033 -16.732 1.00 91.19 169 ARG A N 1
ATOM 1317 C CA . ARG A 1 169 ? 0.481 -3.671 -15.625 1.00 91.19 169 ARG A CA 1
ATOM 1318 C C . ARG A 1 169 ? 0.203 -5.151 -15.877 1.00 91.19 169 ARG A C 1
ATOM 1320 O O . ARG A 1 169 ? -0.157 -5.845 -14.931 1.00 91.19 169 ARG A O 1
ATOM 1327 N N . SER A 1 170 ? 0.393 -5.628 -17.108 1.00 91.44 170 SER A N 1
ATOM 1328 C CA . SER A 1 170 ? 0.313 -7.051 -17.465 1.00 91.44 170 SER A CA 1
ATOM 1329 C C . SER A 1 170 ? 1.513 -7.870 -16.970 1.00 91.44 170 SER A C 1
ATOM 1331 O O . SER A 1 170 ? 1.461 -9.097 -16.957 1.00 91.44 170 SER A O 1
ATOM 1333 N N . CYS A 1 171 ? 2.586 -7.213 -16.510 1.00 91.88 171 CYS A N 1
ATOM 1334 C CA . CYS A 1 171 ? 3.781 -7.884 -16.013 1.00 91.88 171 CYS A CA 1
ATOM 1335 C C . CYS A 1 171 ? 3.453 -8.849 -14.848 1.00 91.88 171 CYS A C 1
ATOM 1337 O O . CYS A 1 171 ? 2.926 -8.403 -13.824 1.00 91.88 171 CYS A O 1
ATOM 1339 N N . PRO A 1 172 ? 3.848 -10.137 -14.910 1.00 92.19 172 PRO A N 1
ATOM 1340 C CA . PRO A 1 172 ? 3.506 -11.130 -13.890 1.00 92.19 172 PRO A CA 1
ATOM 1341 C C . PRO A 1 172 ? 4.101 -10.789 -12.519 1.00 92.19 172 PRO A C 1
ATOM 1343 O O . PRO A 1 172 ? 3.481 -11.040 -11.488 1.00 92.19 172 PRO A O 1
ATOM 1346 N N . VAL A 1 173 ? 5.274 -10.144 -12.484 1.00 91.88 173 VAL A N 1
ATOM 1347 C CA . VAL A 1 173 ? 5.873 -9.652 -11.233 1.00 91.88 173 VAL A CA 1
ATOM 1348 C C . VAL A 1 173 ? 5.029 -8.526 -10.636 1.00 91.88 173 VAL A C 1
ATOM 1350 O O . VAL A 1 173 ? 4.783 -8.517 -9.431 1.00 91.88 173 VAL A O 1
ATOM 1353 N N . PHE A 1 174 ? 4.544 -7.594 -11.461 1.00 92.12 174 PHE A N 1
ATOM 1354 C CA . PHE A 1 174 ? 3.679 -6.509 -10.996 1.00 92.12 174 PHE A CA 1
ATOM 1355 C C . PHE A 1 174 ? 2.339 -7.048 -10.473 1.00 92.12 174 PHE A C 1
ATOM 1357 O O . PHE A 1 174 ? 1.909 -6.671 -9.380 1.00 92.12 174 PHE A O 1
ATOM 1364 N N . VAL A 1 175 ? 1.718 -7.976 -11.209 1.00 92.75 175 VAL A N 1
ATOM 1365 C CA . VAL A 1 175 ? 0.476 -8.656 -10.807 1.00 92.75 175 VAL A CA 1
ATOM 1366 C C . VAL A 1 175 ? 0.669 -9.392 -9.482 1.00 92.75 175 VAL A C 1
ATOM 1368 O O . VAL A 1 175 ? -0.105 -9.181 -8.550 1.00 92.75 175 VAL A O 1
ATOM 1371 N N . LYS A 1 176 ? 1.755 -10.163 -9.336 1.00 93.00 176 LYS A N 1
ATOM 1372 C CA . LYS A 1 176 ? 2.091 -10.856 -8.085 1.00 93.00 176 LYS A CA 1
ATOM 1373 C C . LYS A 1 176 ? 2.257 -9.887 -6.914 1.00 93.00 176 LYS A C 1
ATOM 1375 O O . LYS A 1 176 ? 1.681 -10.112 -5.857 1.00 93.00 176 LYS A O 1
ATOM 1380 N N . HIS A 1 177 ? 3.004 -8.793 -7.078 1.00 93.44 177 HIS A N 1
ATOM 1381 C CA . HIS A 1 177 ? 3.147 -7.786 -6.018 1.00 93.44 177 HIS A CA 1
ATOM 1382 C C . HIS A 1 177 ? 1.821 -7.101 -5.666 1.00 93.44 177 HIS A C 1
ATOM 1384 O O . HIS A 1 177 ? 1.603 -6.766 -4.502 1.00 93.44 177 HIS A O 1
ATOM 1390 N N . THR A 1 178 ? 0.941 -6.907 -6.649 1.00 94.12 178 THR A N 1
ATOM 1391 C CA . THR A 1 178 ? -0.400 -6.351 -6.429 1.00 94.12 178 THR A CA 1
ATOM 1392 C C . THR A 1 178 ? -1.236 -7.315 -5.598 1.00 94.12 178 THR A C 1
ATOM 1394 O O . THR A 1 178 ? -1.895 -6.893 -4.652 1.00 94.12 178 THR A O 1
ATOM 1397 N N . GLU A 1 179 ? -1.156 -8.611 -5.891 1.00 94.88 179 GLU A N 1
ATOM 1398 C CA . GLU A 1 179 ? -1.857 -9.633 -5.120 1.00 94.88 179 GLU A CA 1
ATOM 1399 C C . GLU A 1 179 ? -1.319 -9.747 -3.691 1.00 94.88 179 GLU A C 1
ATOM 1401 O O . GLU A 1 179 ? -2.096 -9.790 -2.743 1.00 94.88 179 GLU A O 1
ATOM 1406 N N . ILE A 1 180 ? 0.003 -9.671 -3.506 1.00 94.31 180 ILE A N 1
ATOM 1407 C CA . ILE A 1 180 ? 0.609 -9.611 -2.167 1.00 94.31 180 ILE A CA 1
ATOM 1408 C C . ILE A 1 180 ? 0.071 -8.406 -1.392 1.00 94.31 180 ILE A C 1
ATOM 1410 O O . ILE A 1 180 ? -0.313 -8.552 -0.235 1.00 94.31 180 ILE A O 1
ATOM 1414 N N . ALA A 1 181 ? -0.006 -7.228 -2.017 1.00 94.38 181 ALA A N 1
ATOM 1415 C CA . ALA A 1 181 ? -0.540 -6.034 -1.366 1.00 94.38 181 ALA A CA 1
ATOM 1416 C C . ALA A 1 181 ? -2.020 -6.186 -0.972 1.00 94.38 181 ALA A C 1
ATOM 1418 O O . ALA A 1 181 ? -2.410 -5.715 0.097 1.00 94.38 181 ALA A O 1
ATOM 1419 N N . LYS A 1 182 ? -2.836 -6.869 -1.789 1.00 95.31 182 LYS A N 1
ATOM 1420 C CA . LYS A 1 182 ? -4.223 -7.196 -1.426 1.00 95.31 182 LYS A CA 1
ATOM 1421 C C . LYS A 1 182 ? -4.269 -8.129 -0.223 1.00 95.31 182 LYS A C 1
ATOM 1423 O O . LYS A 1 182 ? -4.941 -7.812 0.749 1.00 95.31 182 LYS A O 1
ATOM 1428 N N . VAL A 1 183 ? -3.525 -9.232 -0.254 1.00 94.56 183 VAL A N 1
ATOM 1429 C CA . VAL A 1 183 ? -3.475 -10.204 0.849 1.00 94.56 183 VAL A CA 1
ATOM 1430 C C . VAL A 1 183 ? -3.033 -9.535 2.148 1.00 94.56 183 VAL A C 1
ATOM 1432 O O . VAL A 1 183 ? -3.666 -9.723 3.180 1.00 94.56 183 VAL A O 1
ATOM 1435 N N . MET A 1 184 ? -2.016 -8.673 2.098 1.00 92.62 184 MET A N 1
ATOM 1436 C CA . MET A 1 184 ? -1.598 -7.883 3.261 1.00 92.62 184 MET A CA 1
ATOM 1437 C C . MET A 1 184 ? -2.730 -7.007 3.815 1.00 92.62 184 MET A C 1
ATOM 1439 O O . MET A 1 184 ? -2.884 -6.909 5.029 1.00 92.62 184 MET A O 1
ATOM 1443 N N . ALA A 1 185 ? -3.514 -6.365 2.946 1.00 92.62 185 ALA A N 1
ATOM 1444 C CA . ALA A 1 185 ? -4.595 -5.477 3.363 1.00 92.62 185 ALA A CA 1
ATOM 1445 C C . ALA A 1 185 ? -5.805 -6.242 3.930 1.00 92.62 185 ALA A C 1
ATOM 1447 O O . ALA A 1 185 ? -6.304 -5.884 4.995 1.00 92.62 185 ALA A O 1
ATOM 1448 N N . TYR A 1 186 ? -6.257 -7.295 3.242 1.00 92.06 186 TYR A N 1
ATOM 1449 C CA . TYR A 1 186 ? -7.448 -8.063 3.617 1.00 92.06 186 TYR A CA 1
ATOM 1450 C C . TYR A 1 186 ? -7.180 -9.043 4.767 1.00 92.06 186 TYR A C 1
ATOM 1452 O O . TYR A 1 186 ? -7.944 -9.081 5.727 1.00 92.06 186 TYR A O 1
ATOM 1460 N N . GLU A 1 187 ? -6.075 -9.793 4.721 1.00 89.75 187 GLU A N 1
ATOM 1461 C CA . GLU A 1 187 ? -5.747 -10.821 5.723 1.00 89.75 187 GLU A CA 1
ATOM 1462 C C . GLU A 1 187 ? -4.904 -10.274 6.894 1.00 89.75 187 GLU A C 1
ATOM 1464 O O . GLU A 1 187 ? -4.669 -10.981 7.868 1.00 89.75 187 GLU A O 1
ATOM 1469 N N . ASN A 1 188 ? -4.466 -9.008 6.843 1.00 86.31 188 ASN A N 1
ATOM 1470 C CA . ASN A 1 188 ? -3.568 -8.373 7.826 1.00 86.31 188 ASN A CA 1
ATOM 1471 C C . ASN A 1 188 ? -2.169 -8.966 7.965 1.00 86.31 188 ASN A C 1
ATOM 1473 O O . ASN A 1 188 ? -1.523 -8.828 9.010 1.00 86.31 188 ASN A O 1
ATOM 1477 N N . LEU A 1 189 ? -1.707 -9.693 6.963 1.00 88.19 189 LEU A N 1
ATOM 1478 C CA . LEU A 1 189 ? -0.477 -10.443 7.120 1.00 88.19 189 LEU A CA 1
ATOM 1479 C C . LEU A 1 189 ? 0.748 -9.549 6.902 1.00 88.19 189 LEU A C 1
ATOM 1481 O O . LEU A 1 189 ? 0.731 -8.648 6.051 1.00 88.19 189 LEU A O 1
ATOM 1485 N N . PRO A 1 190 ? 1.856 -9.803 7.622 1.00 88.81 190 PRO A N 1
ATOM 1486 C CA . PRO A 1 190 ? 3.128 -9.200 7.272 1.00 88.81 190 PRO A CA 1
ATOM 1487 C C . PRO A 1 190 ? 3.542 -9.643 5.863 1.00 88.81 190 PRO A C 1
ATOM 1489 O O . PRO A 1 190 ? 3.176 -10.718 5.384 1.00 88.81 190 PRO A O 1
ATOM 1492 N N . PHE A 1 191 ? 4.366 -8.825 5.205 1.00 89.06 191 PHE A N 1
ATOM 1493 C CA . PHE A 1 191 ? 4.771 -9.041 3.812 1.00 89.06 191 PHE A CA 1
ATOM 1494 C C . PHE A 1 191 ? 5.290 -10.461 3.531 1.00 89.06 191 PHE A C 1
ATOM 1496 O O . PHE A 1 191 ? 4.964 -11.034 2.496 1.00 89.06 191 PHE A O 1
ATOM 1503 N N . LEU A 1 192 ? 6.085 -11.038 4.440 1.00 90.12 192 LEU A N 1
ATOM 1504 C CA . LEU A 1 192 ? 6.679 -12.363 4.247 1.00 90.12 192 LEU A CA 1
ATOM 1505 C C . LEU A 1 192 ? 5.623 -13.481 4.207 1.00 90.12 192 LEU A C 1
ATOM 1507 O O . LEU A 1 192 ? 5.686 -14.360 3.346 1.00 90.12 192 LEU A O 1
ATOM 1511 N N . GLU A 1 193 ? 4.641 -13.429 5.105 1.00 91.31 193 GLU A N 1
ATOM 1512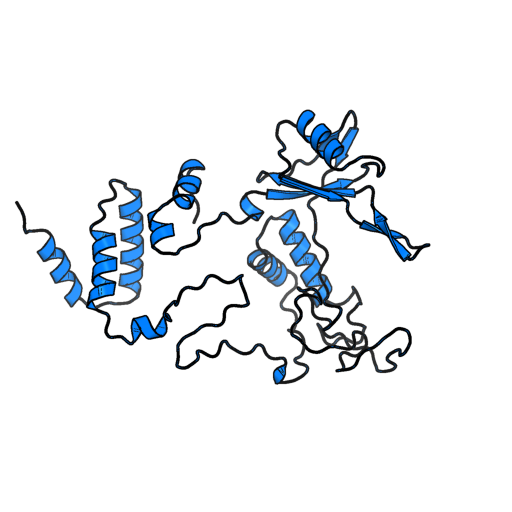 C CA . GLU A 1 193 ? 3.547 -14.404 5.168 1.00 91.31 193 GLU A CA 1
ATOM 1513 C C . GLU A 1 193 ? 2.599 -14.234 3.978 1.00 91.31 193 GLU A C 1
ATOM 1515 O O . GLU A 1 193 ? 2.302 -15.209 3.284 1.00 91.31 193 GLU A O 1
ATOM 1520 N N . ALA A 1 194 ? 2.228 -12.989 3.655 1.00 92.38 194 ALA A N 1
ATOM 1521 C CA . ALA A 1 194 ? 1.419 -12.673 2.481 1.00 92.38 194 ALA A CA 1
ATOM 1522 C C . ALA A 1 194 ? 2.090 -13.143 1.179 1.00 92.38 194 ALA A C 1
ATOM 1524 O O . ALA A 1 194 ? 1.452 -13.771 0.335 1.00 92.38 194 ALA A O 1
ATOM 1525 N N . ARG A 1 195 ? 3.401 -12.908 1.032 1.00 92.12 195 ARG A N 1
ATOM 1526 C CA . ARG A 1 195 ? 4.187 -13.392 -0.111 1.00 92.12 195 ARG A CA 1
ATOM 1527 C C . ARG A 1 195 ? 4.130 -14.909 -0.220 1.00 92.12 195 ARG A C 1
ATOM 1529 O O . ARG A 1 195 ? 3.876 -15.415 -1.307 1.00 92.12 195 ARG A O 1
ATOM 1536 N N . THR A 1 196 ? 4.323 -15.612 0.892 1.00 92.00 196 THR A N 1
ATOM 1537 C CA . THR A 1 196 ? 4.289 -17.079 0.929 1.00 92.00 196 THR A CA 1
ATOM 1538 C C . THR A 1 196 ? 2.904 -17.612 0.540 1.00 92.00 196 THR A C 1
ATOM 1540 O O . THR A 1 196 ? 2.803 -18.564 -0.229 1.00 92.00 196 THR A O 1
ATOM 1543 N N . SER A 1 197 ? 1.827 -16.975 1.014 1.00 92.12 197 SER A N 1
ATOM 1544 C CA . SER A 1 197 ? 0.440 -17.303 0.640 1.00 92.12 197 SER A CA 1
ATOM 1545 C C . SER A 1 197 ? 0.182 -17.115 -0.861 1.00 92.12 197 SER A C 1
ATOM 1547 O O . SER A 1 197 ? -0.387 -17.987 -1.520 1.00 92.12 197 SER A O 1
ATOM 1549 N N . VAL A 1 198 ? 0.639 -16.003 -1.441 1.00 92.69 198 VAL A N 1
ATOM 1550 C CA . VAL A 1 198 ? 0.485 -15.737 -2.881 1.00 92.69 198 VAL A CA 1
ATOM 1551 C C . VAL A 1 198 ? 1.344 -16.677 -3.726 1.00 92.69 198 VAL A C 1
ATOM 1553 O O . VAL A 1 198 ? 0.880 -17.166 -4.751 1.00 92.69 198 VAL A O 1
ATOM 1556 N N . GLU A 1 199 ? 2.568 -16.977 -3.296 1.00 90.50 199 GLU A N 1
ATOM 1557 C CA . GLU A 1 199 ? 3.472 -17.907 -3.987 1.00 90.50 199 GLU A CA 1
ATOM 1558 C C . GLU A 1 199 ? 2.916 -19.323 -4.064 1.00 90.50 199 GLU A C 1
ATOM 1560 O O . GLU A 1 199 ? 3.066 -19.971 -5.095 1.00 90.50 199 GLU A O 1
ATOM 1565 N N . LYS A 1 200 ? 2.209 -19.777 -3.026 1.00 90.12 200 LYS A N 1
ATOM 1566 C CA . LYS A 1 200 ? 1.502 -21.063 -3.053 1.00 90.12 200 LYS A CA 1
ATOM 1567 C C . LYS A 1 200 ? 0.364 -21.100 -4.080 1.00 90.12 200 LYS A C 1
ATOM 1569 O O . LYS A 1 200 ? 0.080 -22.167 -4.605 1.00 90.12 200 LYS A O 1
ATOM 1574 N N . ARG A 1 201 ? -0.284 -19.962 -4.360 1.00 88.31 201 ARG A N 1
ATOM 1575 C CA . ARG A 1 201 ? -1.418 -19.864 -5.300 1.00 88.31 201 ARG A CA 1
ATOM 1576 C C . ARG A 1 201 ? -0.988 -19.646 -6.752 1.00 88.31 201 ARG A C 1
ATOM 1578 O O . ARG A 1 201 ? -1.527 -20.283 -7.644 1.00 88.31 201 ARG A O 1
ATOM 1585 N N . ILE A 1 202 ? -0.054 -18.723 -6.983 1.00 84.88 202 ILE A N 1
ATOM 1586 C CA . ILE A 1 202 ? 0.352 -18.262 -8.325 1.00 84.88 202 ILE A CA 1
ATOM 1587 C C . ILE A 1 202 ? 1.628 -18.973 -8.812 1.00 84.88 202 ILE A C 1
ATOM 1589 O O . ILE A 1 202 ? 1.925 -18.977 -10.003 1.00 84.88 202 ILE A O 1
ATOM 1593 N N . GLY A 1 203 ? 2.383 -19.598 -7.905 1.00 78.19 203 GLY A N 1
ATOM 1594 C CA . GLY A 1 203 ? 3.674 -20.213 -8.196 1.00 78.19 203 GLY A CA 1
ATOM 1595 C C . GLY A 1 203 ? 4.861 -19.240 -8.089 1.00 78.19 203 GLY A C 1
ATOM 1596 O O . GLY A 1 203 ? 4.699 -18.022 -7.897 1.00 78.19 203 GLY A O 1
ATOM 1597 N N . PRO A 1 204 ? 6.098 -19.763 -8.164 1.00 73.31 204 PRO A N 1
ATOM 1598 C CA . PRO A 1 204 ? 7.294 -18.937 -8.205 1.00 73.31 204 PRO A CA 1
ATOM 1599 C C . PRO A 1 204 ? 7.337 -18.154 -9.522 1.00 73.31 204 PRO A C 1
ATOM 1601 O O . PRO A 1 204 ? 7.091 -18.690 -10.597 1.00 73.31 204 PRO A O 1
ATOM 1604 N N . VAL A 1 205 ? 7.681 -16.869 -9.435 1.00 68.81 205 VAL A N 1
ATOM 1605 C CA . VAL A 1 205 ? 7.995 -16.060 -10.618 1.00 68.81 205 VAL A CA 1
ATOM 1606 C C . VAL A 1 205 ? 9.507 -15.974 -10.690 1.00 68.81 205 VAL A C 1
ATOM 1608 O O . VAL A 1 205 ? 10.149 -15.791 -9.651 1.00 68.81 205 VAL A O 1
ATOM 1611 N N . ASN A 1 206 ? 10.061 -16.104 -11.896 1.00 68.50 206 ASN A N 1
ATOM 1612 C CA . ASN A 1 206 ? 11.497 -15.975 -12.101 1.00 68.50 206 ASN A CA 1
ATOM 1613 C C . ASN A 1 206 ? 11.989 -14.647 -11.509 1.00 68.50 206 ASN A C 1
ATOM 1615 O O . ASN A 1 206 ? 11.341 -13.611 -11.709 1.00 68.50 206 ASN A O 1
ATOM 1619 N N . PRO A 1 207 ? 13.098 -14.661 -10.750 1.00 67.12 207 PRO A N 1
ATOM 1620 C CA . PRO A 1 207 ? 13.668 -13.430 -10.236 1.00 67.12 207 PRO A CA 1
ATOM 1621 C C . PRO A 1 207 ? 14.012 -12.497 -11.406 1.00 67.12 207 PRO A C 1
ATOM 1623 O O . PRO A 1 207 ? 14.311 -12.980 -12.504 1.00 67.12 207 PRO A O 1
ATOM 1626 N N . PRO A 1 208 ? 13.999 -11.169 -11.185 1.00 69.31 208 PRO A N 1
ATOM 1627 C CA . PRO A 1 208 ? 14.420 -10.225 -12.205 1.00 69.31 208 PRO A CA 1
ATOM 1628 C C . PRO A 1 208 ? 15.793 -10.623 -12.747 1.00 69.31 208 PRO A C 1
ATOM 1630 O O . PRO A 1 208 ? 16.690 -10.885 -11.934 1.00 69.31 208 PRO A O 1
ATOM 1633 N N . PRO A 1 209 ? 15.977 -10.669 -14.076 1.00 69.75 209 PRO A N 1
ATOM 1634 C CA . PRO A 1 209 ? 17.270 -10.993 -14.650 1.00 69.75 209 PRO A CA 1
ATOM 1635 C C . PRO A 1 209 ? 18.328 -10.024 -14.114 1.00 69.75 209 PRO A C 1
ATOM 1637 O O . PRO A 1 209 ? 18.101 -8.813 -14.006 1.00 69.75 209 PRO A O 1
ATOM 1640 N N . LEU A 1 210 ? 19.490 -10.562 -13.743 1.00 72.00 210 LEU A N 1
ATOM 1641 C CA . LEU A 1 210 ? 20.638 -9.731 -13.400 1.00 72.00 210 LEU A CA 1
ATOM 1642 C C . LEU A 1 210 ? 21.091 -9.013 -14.671 1.00 72.00 210 LEU A C 1
ATOM 1644 O O . LEU A 1 210 ? 21.336 -9.654 -15.689 1.00 72.00 210 LEU A O 1
ATOM 1648 N N . ARG A 1 211 ? 21.185 -7.682 -14.616 1.00 67.69 211 ARG A N 1
ATOM 1649 C CA . ARG A 1 211 ? 21.666 -6.878 -15.750 1.00 67.69 211 ARG A CA 1
ATOM 1650 C C . ARG A 1 211 ? 23.184 -6.929 -15.869 1.00 67.69 211 ARG A C 1
ATOM 1652 O O . ARG A 1 211 ? 23.716 -6.943 -16.969 1.00 67.69 211 ARG A O 1
ATOM 1659 N N . SER A 1 212 ? 23.867 -7.002 -14.730 1.00 69.31 212 SER A N 1
ATOM 1660 C CA . SER A 1 212 ? 25.313 -7.168 -14.636 1.00 69.31 212 SER A CA 1
ATOM 1661 C C . SER A 1 212 ? 25.687 -7.927 -13.354 1.00 69.31 212 SER A C 1
ATOM 1663 O O . SER A 1 212 ? 24.892 -7.972 -12.408 1.00 69.31 212 SER A O 1
ATOM 1665 N N . PRO A 1 213 ? 26.900 -8.502 -13.262 1.00 67.00 213 PRO A N 1
ATOM 1666 C CA . PRO A 1 213 ? 27.390 -9.117 -12.024 1.00 67.00 213 PRO A CA 1
ATOM 1667 C C . PRO A 1 213 ? 27.420 -8.149 -10.826 1.00 67.00 213 PRO A C 1
ATOM 1669 O O . PRO A 1 213 ? 27.220 -8.567 -9.689 1.00 67.00 213 PRO A O 1
ATOM 1672 N N . GLY A 1 214 ? 27.609 -6.845 -11.073 1.00 65.81 214 GLY A N 1
ATOM 1673 C CA . GLY A 1 214 ? 27.585 -5.800 -10.039 1.00 65.81 214 GLY A CA 1
ATOM 1674 C C . GLY A 1 214 ? 26.189 -5.482 -9.486 1.00 65.81 214 GLY A C 1
ATOM 1675 O O . GLY A 1 214 ? 26.079 -4.867 -8.428 1.00 65.81 214 GLY A O 1
ATOM 1676 N N . ASP A 1 215 ? 25.131 -5.923 -10.172 1.00 64.69 215 ASP A N 1
ATOM 1677 C CA . ASP A 1 215 ? 23.727 -5.770 -9.767 1.00 64.69 215 ASP A CA 1
ATOM 1678 C C . ASP A 1 215 ? 23.287 -6.850 -8.749 1.00 64.69 215 ASP A C 1
ATOM 1680 O O . ASP A 1 215 ? 22.166 -6.781 -8.216 1.00 64.69 215 ASP A O 1
ATOM 1684 N N . PHE A 1 216 ? 24.141 -7.851 -8.490 1.00 66.69 216 PHE A N 1
ATOM 1685 C CA . PHE A 1 216 ? 23.938 -8.839 -7.433 1.00 66.69 216 PHE A CA 1
ATOM 1686 C C . PHE A 1 216 ? 24.073 -8.157 -6.062 1.00 66.69 216 PHE A C 1
ATOM 1688 O O . PHE A 1 216 ? 25.005 -7.372 -5.861 1.00 66.69 216 PHE A O 1
ATOM 1695 N N . PRO A 1 217 ? 23.168 -8.418 -5.097 1.00 64.44 217 PRO A N 1
ATOM 1696 C CA . PRO A 1 217 ? 23.313 -7.876 -3.754 1.00 64.44 217 PRO A CA 1
ATOM 1697 C C . PRO A 1 217 ? 24.685 -8.259 -3.209 1.00 64.44 217 PRO A C 1
ATOM 1699 O O . PRO A 1 217 ? 25.007 -9.444 -3.138 1.00 64.44 217 PRO A O 1
ATOM 1702 N N . ARG A 1 218 ? 25.502 -7.271 -2.825 1.00 62.44 218 ARG A N 1
ATOM 1703 C CA . ARG A 1 218 ? 26.740 -7.569 -2.107 1.00 62.44 218 ARG A CA 1
ATOM 1704 C C . ARG A 1 218 ? 26.333 -8.330 -0.854 1.00 62.44 218 ARG A C 1
ATOM 1706 O O . ARG A 1 218 ? 25.651 -7.772 0.006 1.00 62.44 218 ARG A O 1
ATOM 1713 N N . LEU A 1 219 ? 26.706 -9.608 -0.787 1.00 55.72 219 LEU A N 1
ATOM 1714 C CA . LEU A 1 219 ? 26.636 -10.348 0.464 1.00 55.72 219 LEU A CA 1
ATOM 1715 C C . LEU A 1 219 ? 27.377 -9.498 1.486 1.00 55.72 219 LEU A C 1
ATOM 1717 O O . LEU A 1 219 ? 28.437 -8.956 1.157 1.00 55.72 219 LEU A O 1
ATOM 1721 N N . VAL A 1 220 ? 26.782 -9.316 2.664 1.00 53.06 220 VAL A N 1
ATOM 1722 C CA . VAL A 1 220 ? 27.404 -8.565 3.753 1.00 53.06 220 VAL A CA 1
ATOM 1723 C C . VAL A 1 220 ? 28.801 -9.146 3.932 1.00 53.06 220 VAL A C 1
ATOM 1725 O O . VAL A 1 220 ? 28.960 -10.272 4.398 1.00 53.06 220 VAL A O 1
ATOM 1728 N N . ARG A 1 221 ? 29.818 -8.413 3.471 1.00 44.66 221 ARG A N 1
ATOM 1729 C CA . ARG A 1 221 ? 31.198 -8.784 3.726 1.00 44.66 221 ARG A CA 1
ATOM 1730 C C . ARG A 1 221 ? 31.399 -8.465 5.191 1.00 44.66 221 ARG A C 1
ATOM 1732 O O . ARG A 1 221 ? 31.372 -7.297 5.564 1.00 44.66 221 ARG A O 1
ATOM 1739 N N . THR A 1 222 ? 31.546 -9.497 6.014 1.00 41.84 222 THR A N 1
ATOM 1740 C CA . THR A 1 222 ? 32.177 -9.332 7.317 1.00 41.84 222 THR A CA 1
ATOM 1741 C C . THR A 1 222 ? 33.589 -8.841 7.037 1.00 41.84 222 THR A C 1
ATOM 1743 O O . THR A 1 222 ? 34.457 -9.601 6.614 1.00 41.84 222 THR A O 1
ATOM 1746 N N . ASP A 1 223 ? 33.766 -7.538 7.167 1.00 42.97 223 ASP A N 1
ATOM 1747 C CA . ASP A 1 223 ? 35.039 -6.890 7.426 1.00 42.97 223 ASP A CA 1
ATOM 1748 C C . ASP A 1 223 ? 35.847 -7.721 8.467 1.00 42.97 223 ASP A C 1
ATOM 1750 O O . ASP A 1 223 ? 35.232 -8.232 9.409 1.00 42.97 223 ASP A O 1
ATOM 1754 N N . PRO A 1 224 ? 37.183 -7.888 8.339 1.00 42.72 224 PRO A N 1
ATOM 1755 C CA . PRO A 1 224 ? 38.045 -8.455 9.392 1.00 42.72 224 PRO A CA 1
ATOM 1756 C C . PRO A 1 224 ? 37.878 -7.819 10.791 1.00 42.72 224 PRO A C 1
ATOM 1758 O O . PRO A 1 224 ? 38.204 -8.437 11.797 1.00 42.72 224 PRO A O 1
ATOM 1761 N N . SER A 1 225 ? 37.336 -6.605 10.855 1.00 47.28 225 SER A N 1
ATOM 1762 C CA . SER A 1 225 ? 36.930 -5.812 12.023 1.00 47.28 225 SER A CA 1
ATOM 1763 C C . SER A 1 225 ? 35.555 -6.206 12.603 1.00 47.28 225 SER A C 1
ATOM 1765 O O . SER A 1 225 ? 35.165 -5.755 13.678 1.00 47.28 225 SER A O 1
ATOM 1767 N N . GLY A 1 226 ? 34.772 -7.034 11.901 1.00 39.91 226 GLY A N 1
ATOM 1768 C CA . GLY A 1 226 ? 33.466 -7.518 12.350 1.00 39.91 226 GLY A CA 1
ATOM 1769 C C . GLY A 1 226 ? 32.309 -6.510 12.264 1.00 39.91 226 GLY A C 1
ATOM 1770 O O . GLY A 1 226 ? 31.182 -6.848 12.629 1.00 39.91 226 GLY A O 1
ATOM 1771 N N . ARG A 1 227 ? 32.510 -5.290 11.756 1.00 36.44 227 ARG A N 1
ATOM 1772 C CA . ARG A 1 227 ? 31.407 -4.324 11.620 1.00 36.44 227 ARG A CA 1
ATOM 1773 C C . ARG A 1 227 ? 30.456 -4.734 10.488 1.00 36.44 227 ARG A C 1
ATOM 1775 O O . ARG A 1 227 ? 30.773 -4.644 9.305 1.00 36.44 227 ARG A O 1
ATOM 1782 N N . VAL A 1 228 ? 29.255 -5.181 10.861 1.00 36.22 228 VAL A N 1
ATO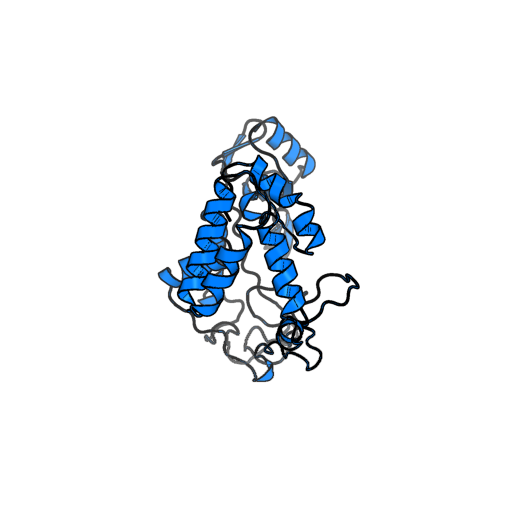M 1783 C CA . VAL A 1 228 ? 28.118 -5.344 9.945 1.00 36.22 228 VAL A CA 1
ATOM 1784 C C . VAL A 1 228 ? 27.584 -3.952 9.625 1.00 36.22 228 VAL A C 1
ATOM 1786 O O . VAL A 1 228 ? 26.984 -3.306 10.481 1.00 36.22 228 VAL A O 1
ATOM 1789 N N . THR A 1 229 ? 27.772 -3.474 8.397 1.00 33.66 229 THR A N 1
ATOM 1790 C CA . THR A 1 229 ? 27.108 -2.250 7.936 1.00 33.66 229 THR A CA 1
ATOM 1791 C C . THR A 1 229 ? 25.628 -2.546 7.684 1.00 33.66 229 THR A C 1
ATOM 1793 O O . THR A 1 229 ? 25.200 -2.912 6.589 1.00 33.66 229 THR A O 1
ATOM 1796 N N . MET A 1 230 ? 24.818 -2.426 8.738 1.00 35.62 230 MET A N 1
ATOM 1797 C CA . MET A 1 230 ? 23.370 -2.283 8.608 1.00 35.62 230 MET A CA 1
ATOM 1798 C C . MET A 1 230 ? 23.087 -1.047 7.745 1.00 35.62 230 MET A C 1
ATOM 1800 O O . MET A 1 230 ? 23.697 0.005 7.932 1.00 35.62 230 MET A O 1
ATOM 1804 N N . ARG A 1 231 ? 22.162 -1.167 6.784 1.00 36.38 231 ARG A N 1
ATOM 1805 C CA . ARG A 1 231 ? 21.607 -0.018 6.053 1.00 36.38 231 ARG A CA 1
ATOM 1806 C C . ARG A 1 231 ? 21.223 1.072 7.057 1.00 36.38 231 ARG A C 1
ATOM 1808 O O . ARG A 1 231 ? 20.396 0.806 7.923 1.00 36.38 231 ARG A O 1
ATOM 1815 N N . GLN A 1 232 ? 21.839 2.243 6.894 1.00 31.83 232 GLN A N 1
ATOM 1816 C CA . GLN A 1 232 ? 21.671 3.478 7.665 1.00 31.83 232 GLN A CA 1
ATOM 1817 C C . GLN A 1 232 ? 20.328 3.560 8.415 1.00 31.83 232 GLN A C 1
ATOM 1819 O O . GLN A 1 232 ? 19.285 3.864 7.833 1.00 31.83 232 GLN A O 1
ATOM 1824 N N . GLN A 1 233 ? 20.375 3.284 9.717 1.00 30.97 233 GLN A N 1
ATOM 1825 C CA . GLN A 1 233 ? 19.500 3.913 10.704 1.00 30.97 233 GLN A CA 1
ATOM 1826 C C . GLN A 1 233 ? 20.250 5.126 11.288 1.00 30.97 233 GLN A C 1
ATOM 1828 O O . GLN A 1 233 ? 21.478 5.149 11.192 1.00 30.97 233 GLN A O 1
ATOM 1833 N N . PRO A 1 234 ? 19.541 6.147 11.810 1.00 29.31 234 PRO A N 1
ATOM 1834 C CA . PRO A 1 234 ? 20.158 7.399 12.234 1.00 29.31 234 PRO A CA 1
ATOM 1835 C C . PRO A 1 234 ? 21.172 7.161 13.354 1.00 29.31 234 PRO A C 1
ATOM 1837 O O . PRO A 1 234 ? 20.979 6.281 14.192 1.00 29.31 234 PRO A O 1
ATOM 1840 N N . ASP A 1 235 ? 22.237 7.955 13.327 1.00 29.23 235 ASP A N 1
ATOM 1841 C CA . ASP A 1 235 ? 23.435 7.840 14.151 1.00 29.23 235 ASP A CA 1
ATOM 1842 C C . ASP A 1 235 ? 23.130 7.674 15.650 1.00 29.23 235 ASP A C 1
ATOM 1844 O O . ASP A 1 235 ? 22.707 8.607 16.331 1.00 29.23 235 ASP A O 1
ATOM 1848 N N . LEU A 1 236 ? 23.410 6.483 16.182 1.00 30.42 236 LEU A N 1
ATOM 1849 C CA . LEU A 1 236 ? 23.660 6.265 17.604 1.00 30.42 236 LEU A CA 1
ATOM 1850 C C . LEU A 1 236 ? 25.117 5.821 17.723 1.00 30.42 236 LEU A C 1
ATOM 1852 O O . LEU A 1 236 ? 25.477 4.700 17.366 1.00 30.42 236 LEU A O 1
ATOM 1856 N N . GLN A 1 237 ? 25.968 6.750 18.154 1.00 29.00 237 GLN A N 1
ATOM 1857 C CA . GLN A 1 237 ? 27.383 6.514 18.419 1.00 29.00 237 GLN A CA 1
ATOM 1858 C C . GLN A 1 237 ? 27.521 5.559 19.612 1.00 29.00 237 GLN A C 1
ATOM 1860 O O . GLN A 1 237 ? 27.414 5.963 20.765 1.00 29.00 237 GLN A O 1
ATOM 1865 N N . GLY A 1 238 ? 27.749 4.281 19.324 1.00 33.41 238 GLY A N 1
ATOM 1866 C CA . GLY A 1 238 ? 28.147 3.270 20.297 1.00 33.41 238 GLY A CA 1
ATOM 1867 C C . GLY A 1 238 ? 28.853 2.127 19.576 1.00 33.41 238 GLY A C 1
ATOM 1868 O O . GLY A 1 238 ? 28.325 1.578 18.609 1.00 33.41 238 GLY A O 1
ATOM 1869 N N . GLU A 1 239 ? 30.076 1.799 19.989 1.00 29.02 239 GLU A N 1
ATOM 1870 C CA . GLU A 1 239 ? 30.857 0.715 19.391 1.00 29.02 239 GLU A CA 1
ATOM 1871 C C . GLU A 1 239 ? 30.302 -0.648 19.823 1.00 29.02 239 GLU A C 1
ATOM 1873 O O . GLU A 1 239 ? 30.535 -1.102 20.939 1.00 29.02 239 GLU A O 1
ATOM 1878 N N . PHE A 1 240 ? 29.572 -1.323 18.934 1.00 35.59 240 PHE A N 1
ATOM 1879 C CA . PHE A 1 240 ? 29.109 -2.692 19.167 1.00 35.59 240 PHE A CA 1
ATOM 1880 C C . PHE A 1 240 ? 30.059 -3.713 18.528 1.00 35.59 240 PHE A C 1
ATOM 1882 O O . PHE A 1 240 ? 30.376 -3.640 17.338 1.00 35.59 240 PHE A O 1
ATOM 1889 N N . MET A 1 241 ? 30.498 -4.689 19.329 1.00 32.62 241 MET A N 1
ATOM 1890 C CA . MET A 1 241 ? 31.326 -5.815 18.891 1.00 32.62 241 MET A CA 1
ATOM 1891 C C . MET A 1 241 ? 30.530 -6.813 18.038 1.00 32.62 241 MET A C 1
ATOM 1893 O O . MET A 1 241 ? 29.346 -7.057 18.268 1.00 32.62 241 MET A O 1
ATOM 1897 N N . SER A 1 242 ? 31.195 -7.437 17.062 1.00 40.16 242 SER A N 1
ATOM 1898 C CA . SER A 1 242 ? 30.567 -8.444 16.200 1.00 40.16 242 SER A CA 1
ATOM 1899 C C . SER A 1 242 ? 30.354 -9.785 16.905 1.00 40.16 242 SER A C 1
ATOM 1901 O O . SER A 1 242 ? 31.177 -10.227 17.705 1.00 40.16 242 SER A O 1
ATOM 1903 N N . TYR A 1 243 ? 29.286 -10.484 16.521 1.00 35.75 243 TYR A N 1
ATOM 1904 C CA . TYR A 1 243 ? 28.920 -11.808 17.037 1.00 35.75 243 TYR A CA 1
ATOM 1905 C C . TYR A 1 243 ? 30.028 -12.862 16.872 1.00 35.75 243 TYR A C 1
ATOM 1907 O O . TYR A 1 243 ? 30.193 -13.740 17.713 1.00 35.75 243 TYR A O 1
ATOM 1915 N N . LYS A 1 244 ? 30.826 -12.758 15.803 1.00 37.97 244 LYS A N 1
ATOM 1916 C CA . LYS A 1 244 ? 31.945 -13.671 15.551 1.00 37.97 244 LYS A CA 1
ATOM 1917 C C . LYS A 1 244 ? 33.125 -13.401 16.496 1.00 37.97 244 LYS A C 1
ATOM 1919 O O . LYS A 1 244 ? 33.703 -14.334 17.034 1.00 37.97 244 LYS A O 1
ATOM 1924 N N . ALA A 1 245 ? 33.392 -12.128 16.798 1.00 44.22 245 ALA A N 1
ATOM 1925 C CA . ALA A 1 245 ? 34.409 -11.725 17.774 1.00 44.22 245 ALA A CA 1
ATOM 1926 C C . ALA A 1 245 ? 34.056 -12.156 19.211 1.00 44.22 245 ALA A C 1
ATOM 1928 O O . ALA A 1 245 ? 34.947 -12.495 19.984 1.00 44.22 245 ALA A O 1
ATOM 1929 N N . ALA A 1 246 ? 32.768 -12.197 19.562 1.00 43.16 246 ALA A N 1
ATOM 1930 C CA . ALA A 1 246 ? 32.304 -12.741 20.840 1.00 43.16 246 ALA A CA 1
ATOM 1931 C C . ALA A 1 246 ? 32.502 -14.268 20.969 1.00 43.16 246 ALA A C 1
ATOM 1933 O O . ALA A 1 246 ? 32.687 -14.763 22.076 1.00 43.16 246 ALA A O 1
ATOM 1934 N N . MET A 1 247 ? 32.483 -15.005 19.852 1.00 38.47 247 MET A N 1
ATOM 1935 C CA . MET A 1 247 ? 32.675 -16.463 19.836 1.00 38.47 247 MET A CA 1
ATOM 1936 C C . MET A 1 247 ? 34.156 -16.867 19.820 1.00 38.47 247 MET A C 1
ATOM 1938 O O . MET A 1 247 ? 34.534 -17.828 20.484 1.00 38.47 247 MET A O 1
ATOM 1942 N N . ASP A 1 248 ? 34.999 -16.116 19.107 1.00 41.22 248 ASP A N 1
ATOM 1943 C CA . ASP A 1 248 ? 36.422 -16.444 18.943 1.00 41.22 248 ASP A CA 1
ATOM 1944 C C . ASP A 1 248 ? 37.278 -15.979 20.141 1.00 41.22 248 ASP A C 1
ATOM 1946 O O . ASP A 1 248 ? 38.369 -16.497 20.378 1.00 41.22 248 ASP A O 1
ATOM 1950 N N . SER A 1 249 ? 36.783 -15.036 20.951 1.00 43.31 249 SER A N 1
ATOM 1951 C CA . SER A 1 249 ? 37.509 -14.474 22.101 1.00 43.31 249 SER A CA 1
ATOM 1952 C C . SER A 1 249 ? 37.415 -15.307 23.385 1.00 43.31 249 SER A C 1
ATOM 1954 O O . SER A 1 249 ? 37.247 -14.741 24.456 1.00 43.31 249 SER A O 1
ATOM 1956 N N . GLY A 1 250 ? 37.521 -16.644 23.321 1.00 49.31 250 GLY A N 1
ATOM 1957 C CA . GLY A 1 250 ? 37.737 -17.499 24.508 1.00 49.31 250 GLY A CA 1
ATOM 1958 C C . GLY A 1 250 ? 36.845 -17.180 25.722 1.00 49.31 250 GLY A C 1
ATOM 1959 O O . GLY A 1 250 ? 37.266 -17.335 26.869 1.00 49.31 250 GLY A O 1
ATOM 1960 N N . PHE A 1 251 ? 35.621 -16.696 25.490 1.00 42.59 251 PHE A N 1
ATOM 1961 C CA . PHE A 1 251 ? 34.815 -15.985 26.487 1.00 42.59 251 PHE A CA 1
ATOM 1962 C C . PHE A 1 251 ? 33.929 -16.954 27.285 1.00 42.59 251 PHE A C 1
ATOM 1964 O O . PHE A 1 251 ? 32.803 -16.641 27.673 1.00 42.59 251 PHE A O 1
ATOM 1971 N N . ASN A 1 252 ? 34.451 -18.154 27.561 1.00 44.34 252 ASN A N 1
ATOM 1972 C CA . ASN A 1 252 ? 33.754 -19.204 28.308 1.00 44.34 252 ASN A CA 1
ATOM 1973 C C . ASN A 1 252 ? 33.391 -18.772 29.740 1.00 44.34 252 ASN A C 1
ATOM 1975 O O . ASN A 1 252 ? 32.480 -19.337 30.337 1.00 44.34 252 ASN A O 1
ATOM 1979 N N . GLY A 1 253 ? 34.067 -17.760 30.296 1.00 43.50 253 GLY A N 1
ATOM 1980 C CA . GLY A 1 253 ? 33.806 -17.260 31.648 1.00 43.50 253 GLY A CA 1
ATOM 1981 C C . GLY A 1 253 ? 32.664 -16.245 31.755 1.00 43.50 253 GLY A C 1
ATOM 1982 O O . GLY A 1 253 ? 31.970 -16.226 32.767 1.00 43.50 253 GLY A O 1
ATOM 1983 N N . SER A 1 254 ? 32.440 -15.404 30.741 1.00 47.72 254 SER A N 1
ATOM 1984 C CA . SER A 1 254 ? 31.456 -14.313 30.844 1.00 47.72 254 SER A CA 1
ATOM 1985 C C . SER A 1 254 ? 30.089 -14.709 30.297 1.00 47.72 254 SER A C 1
ATOM 1987 O O . SER A 1 254 ? 29.069 -14.387 30.893 1.00 47.72 254 SER A O 1
ATOM 1989 N N . PHE A 1 255 ? 30.046 -15.498 29.220 1.00 43.94 255 PHE A N 1
ATOM 1990 C CA . PHE A 1 255 ? 28.778 -16.001 28.687 1.00 43.94 255 PHE A CA 1
ATOM 1991 C C . PHE A 1 255 ? 28.111 -16.979 29.664 1.00 43.94 255 PHE A C 1
ATOM 1993 O O . PHE A 1 255 ? 26.900 -16.941 29.867 1.00 43.94 255 PHE A O 1
ATOM 2000 N N . LYS A 1 256 ? 28.928 -17.788 30.356 1.00 44.53 256 LYS A N 1
ATOM 2001 C CA . LYS A 1 256 ? 28.489 -18.681 31.433 1.00 44.53 256 LYS A CA 1
ATOM 2002 C C . LYS A 1 256 ? 27.987 -17.899 32.649 1.00 44.53 256 LYS A C 1
ATOM 2004 O O . LYS A 1 256 ? 26.993 -18.321 33.211 1.00 44.53 256 LYS A O 1
ATOM 2009 N N . LYS A 1 257 ? 28.585 -16.738 32.972 1.00 47.44 257 LYS A N 1
ATOM 2010 C CA . LYS A 1 257 ? 28.106 -15.790 34.003 1.00 47.44 257 LYS A CA 1
ATOM 2011 C C . LYS A 1 257 ? 26.797 -15.093 33.637 1.00 47.44 257 LYS A C 1
ATOM 2013 O O . LYS A 1 257 ? 25.964 -14.881 34.506 1.00 47.44 257 LYS A O 1
ATOM 2018 N N . ILE A 1 258 ? 26.608 -14.747 32.364 1.00 50.72 258 ILE A N 1
ATOM 2019 C CA . ILE A 1 258 ? 25.356 -14.162 31.866 1.00 50.72 258 ILE A CA 1
ATOM 2020 C C . ILE A 1 258 ? 24.242 -15.212 31.919 1.00 50.72 258 ILE A C 1
ATOM 2022 O O . ILE A 1 258 ? 23.151 -14.926 32.398 1.00 50.72 258 ILE A O 1
ATOM 2026 N N . LEU A 1 259 ? 24.530 -16.451 31.510 1.00 45.66 259 LEU A N 1
ATOM 2027 C CA . LEU A 1 259 ? 23.598 -17.573 31.628 1.00 45.66 259 LEU A CA 1
ATOM 2028 C C . LEU A 1 259 ? 23.326 -17.968 33.084 1.00 45.66 259 LEU A C 1
ATOM 2030 O O . LEU A 1 259 ? 22.165 -18.209 33.404 1.00 45.66 259 LEU A O 1
ATOM 2034 N N . THR A 1 260 ? 24.334 -17.983 33.970 1.00 44.69 260 THR A N 1
ATOM 2035 C CA . THR A 1 260 ? 24.100 -18.240 35.400 1.00 44.69 260 THR A CA 1
ATOM 2036 C C . THR A 1 260 ? 23.345 -17.104 36.073 1.00 44.69 260 THR A C 1
ATOM 2038 O O . THR A 1 260 ? 22.463 -17.373 36.876 1.00 44.69 260 THR A O 1
ATOM 2041 N N . GLY A 1 261 ? 23.587 -15.852 35.679 1.00 42.12 261 GLY A N 1
ATOM 2042 C CA . GLY A 1 261 ? 22.786 -14.705 36.110 1.00 42.12 261 GLY A CA 1
ATOM 2043 C C . GLY A 1 261 ? 21.328 -14.804 35.650 1.00 42.12 261 GLY A C 1
ATOM 2044 O O . GLY A 1 261 ? 20.420 -14.479 36.407 1.00 42.12 261 GLY A O 1
ATOM 2045 N N . ILE A 1 262 ? 21.083 -15.334 34.446 1.00 44.31 262 ILE A N 1
ATOM 2046 C CA . ILE A 1 262 ? 19.730 -15.634 33.952 1.00 44.31 262 ILE A CA 1
ATOM 2047 C C . ILE A 1 262 ? 19.098 -16.813 34.717 1.00 44.31 262 ILE A C 1
ATOM 2049 O O . ILE A 1 262 ? 17.891 -16.798 34.942 1.00 44.31 262 ILE A O 1
ATOM 2053 N N . THR A 1 263 ? 19.877 -17.811 35.154 1.00 40.44 263 THR A N 1
ATOM 2054 C CA . THR A 1 263 ? 19.361 -18.956 35.934 1.00 40.44 263 THR A CA 1
ATOM 2055 C C . THR A 1 263 ? 19.195 -18.671 37.432 1.00 40.44 263 THR A C 1
ATOM 2057 O O . THR A 1 263 ? 18.358 -19.302 38.067 1.00 40.44 263 THR A O 1
ATOM 2060 N N . GLU A 1 264 ? 19.953 -17.732 38.007 1.00 43.88 264 GLU A N 1
ATOM 2061 C CA . GLU A 1 264 ? 19.858 -17.320 39.421 1.00 43.88 264 GLU A CA 1
ATOM 2062 C C . GLU A 1 264 ? 18.743 -16.287 39.666 1.00 43.88 264 GLU A C 1
ATOM 2064 O O . GLU A 1 264 ? 18.299 -16.102 40.802 1.00 43.88 264 GLU A O 1
ATOM 2069 N N . MET A 1 265 ? 18.219 -15.652 38.609 1.00 43.03 265 MET A N 1
ATOM 2070 C CA . MET A 1 265 ? 17.029 -14.802 38.684 1.00 43.03 265 MET A CA 1
ATOM 2071 C C . MET A 1 265 ? 15.767 -15.653 38.877 1.00 43.03 265 MET A C 1
ATOM 2073 O O . MET A 1 265 ? 15.084 -16.063 37.940 1.00 43.03 265 MET A O 1
ATOM 2077 N N . ARG A 1 266 ? 15.467 -15.913 40.150 1.00 42.34 266 ARG A N 1
ATOM 2078 C CA . ARG A 1 266 ? 14.286 -16.614 40.661 1.00 42.34 266 ARG A CA 1
ATOM 2079 C C . ARG A 1 266 ? 12.994 -15.898 40.234 1.00 42.34 266 ARG A C 1
ATOM 2081 O O . ARG A 1 266 ? 12.509 -15.008 40.927 1.00 42.34 266 ARG A O 1
ATOM 2088 N N . LEU A 1 267 ? 12.419 -16.295 39.101 1.00 41.81 267 LEU A N 1
ATOM 2089 C CA . LEU A 1 267 ? 11.045 -15.952 38.733 1.00 41.81 267 LEU A CA 1
ATOM 2090 C C . LEU A 1 267 ? 10.098 -16.904 39.471 1.00 41.81 267 LEU A C 1
ATOM 2092 O O . LEU A 1 267 ? 10.088 -18.106 39.216 1.00 41.81 267 LEU A O 1
ATOM 2096 N N . THR A 1 268 ? 9.309 -16.375 40.403 1.00 49.38 268 THR A N 1
ATOM 2097 C CA . THR A 1 268 ? 8.242 -17.101 41.110 1.00 49.38 268 THR A CA 1
ATOM 2098 C C . THR A 1 268 ? 7.015 -17.287 40.215 1.00 49.38 268 THR A C 1
ATOM 2100 O O . THR A 1 268 ? 5.926 -16.848 40.569 1.00 49.38 268 THR A O 1
ATOM 2103 N N . ASP A 1 269 ? 7.181 -17.893 39.039 1.00 51.50 269 ASP A N 1
ATOM 2104 C CA . ASP A 1 269 ? 6.080 -18.111 38.101 1.00 51.50 269 ASP A CA 1
ATOM 2105 C C . ASP A 1 269 ? 6.227 -19.429 37.333 1.00 51.50 269 ASP A C 1
ATOM 2107 O O . ASP A 1 269 ? 7.287 -19.743 36.790 1.00 51.50 269 ASP A O 1
ATOM 2111 N N . LYS A 1 270 ? 5.117 -20.172 37.219 1.00 52.41 270 LYS A N 1
ATOM 2112 C CA . LYS A 1 270 ? 5.001 -21.428 36.444 1.00 52.41 270 LYS A CA 1
ATOM 2113 C C . LYS A 1 270 ? 5.400 -21.277 34.968 1.00 52.41 270 LYS A C 1
ATOM 2115 O O . LYS A 1 270 ? 5.752 -22.256 34.312 1.00 52.41 270 LYS A O 1
ATOM 2120 N N . ASP A 1 271 ? 5.355 -20.057 34.440 1.00 49.66 271 ASP A N 1
ATOM 2121 C CA . ASP A 1 271 ? 5.727 -19.748 33.058 1.00 49.66 271 ASP A CA 1
ATOM 2122 C C . ASP A 1 271 ? 7.249 -19.747 32.843 1.00 49.66 271 ASP A C 1
ATOM 2124 O O . ASP A 1 271 ? 7.721 -20.042 31.741 1.00 49.66 271 ASP A O 1
ATOM 2128 N N . ALA A 1 272 ? 8.029 -19.491 33.900 1.00 52.38 272 ALA A N 1
ATOM 2129 C CA . ALA A 1 272 ? 9.483 -19.588 33.855 1.00 52.38 272 ALA A CA 1
ATOM 2130 C C . ALA A 1 272 ? 9.934 -21.052 33.752 1.00 52.38 272 ALA A C 1
ATOM 2132 O O . ALA A 1 272 ? 10.796 -21.363 32.934 1.00 52.38 272 ALA A O 1
ATOM 2133 N N . GLU A 1 273 ? 9.294 -21.973 34.482 1.00 52.66 273 GLU A N 1
ATOM 2134 C CA . GLU A 1 273 ? 9.567 -23.418 34.387 1.00 52.66 273 GLU A CA 1
ATOM 2135 C C . GLU A 1 273 ? 9.345 -23.950 32.964 1.00 52.66 273 GLU A C 1
ATOM 2137 O O . GLU A 1 273 ? 10.177 -24.686 32.434 1.00 52.66 273 GLU A O 1
ATOM 2142 N N . GLN A 1 274 ? 8.274 -23.514 32.292 1.00 55.72 274 GLN A N 1
ATOM 2143 C CA . GLN A 1 274 ? 8.007 -23.896 30.900 1.00 55.72 274 GLN A CA 1
ATOM 2144 C C . GLN A 1 274 ? 9.030 -23.321 29.915 1.00 55.72 274 GLN A C 1
ATOM 2146 O O . GLN A 1 274 ? 9.350 -23.954 28.904 1.00 55.72 274 GLN A O 1
ATOM 2151 N N . LEU A 1 275 ? 9.531 -22.113 30.179 1.00 51.88 275 LEU A N 1
ATOM 2152 C CA . LEU A 1 275 ? 10.589 -21.500 29.385 1.00 51.88 275 LEU A CA 1
ATOM 2153 C C . LEU A 1 275 ? 11.902 -22.277 29.549 1.00 51.88 275 LEU A C 1
ATOM 2155 O O . LEU A 1 275 ? 12.538 -22.606 28.546 1.00 51.88 275 LEU A O 1
ATOM 2159 N N . PHE A 1 276 ? 12.257 -22.644 30.784 1.00 55.09 276 PHE A N 1
ATOM 2160 C CA . PHE A 1 276 ? 13.429 -23.465 31.081 1.00 55.09 276 PHE A CA 1
ATOM 2161 C C . PHE A 1 276 ? 13.329 -24.851 30.441 1.00 55.09 276 PHE A C 1
ATOM 2163 O O . PHE A 1 276 ? 14.264 -25.271 29.764 1.00 55.09 276 PHE A O 1
ATOM 2170 N N . GLU A 1 277 ? 12.183 -25.523 30.538 1.00 61.09 277 GLU A N 1
ATOM 2171 C CA . GLU A 1 277 ? 11.931 -26.811 29.876 1.00 61.09 277 GLU A CA 1
ATOM 2172 C C . GLU A 1 277 ? 12.151 -26.756 28.358 1.00 61.09 277 GLU A C 1
ATOM 2174 O O . GLU A 1 277 ? 12.728 -27.668 27.761 1.00 61.09 277 GLU A O 1
ATOM 2179 N N . ARG A 1 278 ? 11.711 -25.670 27.711 1.00 61.41 278 ARG A N 1
ATOM 2180 C CA . ARG A 1 278 ? 11.896 -25.478 26.266 1.00 61.41 278 ARG A CA 1
ATOM 2181 C C . ARG A 1 278 ? 13.354 -25.223 25.915 1.00 61.41 278 ARG A C 1
ATOM 2183 O O . ARG A 1 278 ? 13.826 -25.753 24.914 1.00 61.41 278 ARG A O 1
ATOM 2190 N N . ILE A 1 279 ? 14.065 -24.457 26.737 1.00 59.78 279 ILE A N 1
ATOM 2191 C CA . ILE A 1 279 ? 15.497 -24.198 26.560 1.00 59.78 279 ILE A CA 1
ATOM 2192 C C . ILE A 1 279 ? 16.294 -25.500 26.731 1.00 59.78 279 ILE A C 1
ATOM 2194 O O . ILE A 1 279 ? 17.120 -25.821 25.880 1.00 59.78 279 ILE A O 1
ATOM 2198 N N . PHE A 1 280 ? 15.991 -26.307 27.751 1.00 59.34 280 PHE A N 1
ATOM 2199 C CA . PHE A 1 280 ? 16.645 -27.599 27.974 1.00 59.34 280 PHE A CA 1
ATOM 2200 C C . PHE A 1 280 ? 16.368 -28.613 26.859 1.00 59.34 280 PHE A C 1
ATOM 2202 O O . PHE A 1 280 ? 17.301 -29.267 26.396 1.00 59.34 280 PHE A O 1
ATOM 2209 N N . LYS A 1 281 ? 15.131 -28.696 26.353 1.00 64.62 281 LYS A N 1
ATOM 2210 C CA . LYS A 1 281 ? 14.798 -29.540 25.188 1.00 64.62 281 LYS A CA 1
ATOM 2211 C C . LYS A 1 281 ? 15.575 -29.139 23.937 1.00 64.62 281 LYS A C 1
ATOM 2213 O O . LYS A 1 281 ? 16.024 -30.005 23.193 1.00 64.62 281 LYS A O 1
ATOM 2218 N N . VAL A 1 282 ? 15.761 -27.838 23.708 1.00 54.69 282 VAL A N 1
ATOM 2219 C CA . VAL A 1 282 ? 16.591 -27.339 22.603 1.00 54.69 282 VAL A CA 1
ATOM 2220 C C . VAL A 1 282 ? 18.044 -27.776 22.796 1.00 54.69 282 VAL A C 1
ATOM 2222 O O . VAL A 1 282 ? 18.645 -28.270 21.851 1.00 54.69 282 VAL A O 1
ATOM 2225 N N . LEU A 1 283 ? 18.591 -27.686 24.010 1.00 52.72 283 LEU A N 1
ATOM 2226 C CA . LEU A 1 283 ? 19.963 -28.114 24.310 1.00 52.72 283 LEU A CA 1
ATOM 2227 C C . LEU A 1 283 ? 20.170 -29.638 24.175 1.00 52.72 283 LEU A C 1
ATOM 2229 O O . LEU A 1 283 ? 21.223 -30.064 23.700 1.00 52.72 283 LEU A O 1
ATOM 2233 N N . GLU A 1 284 ? 19.172 -30.466 24.511 1.00 52.75 284 GLU A N 1
ATOM 2234 C CA . GLU A 1 284 ? 19.229 -31.925 24.306 1.00 52.75 284 GLU A CA 1
ATOM 2235 C C . GLU A 1 284 ? 19.236 -32.328 22.825 1.00 52.75 284 GLU A C 1
ATOM 2237 O O . GLU A 1 284 ? 19.954 -33.258 22.446 1.00 52.75 284 GLU A O 1
ATOM 2242 N N . VAL A 1 285 ? 18.514 -31.599 21.965 1.00 57.38 285 VAL A N 1
ATOM 2243 C CA . VAL A 1 285 ? 18.531 -31.807 20.503 1.00 57.38 285 VAL A CA 1
ATOM 2244 C C . VAL A 1 285 ? 19.938 -31.612 19.914 1.00 57.38 285 VAL A C 1
ATOM 2246 O O . VAL A 1 285 ? 20.275 -32.248 18.915 1.00 57.38 285 VAL A O 1
ATOM 2249 N N . PHE A 1 286 ? 20.794 -30.813 20.560 1.00 50.41 286 PHE A N 1
ATOM 2250 C CA . PHE A 1 286 ? 22.160 -30.526 20.107 1.00 50.41 286 PHE A CA 1
ATOM 2251 C C . PHE A 1 286 ? 23.259 -31.406 20.743 1.00 50.41 286 PHE A C 1
ATOM 2253 O O . PHE A 1 286 ? 24.437 -31.143 20.519 1.00 50.41 286 PHE A O 1
ATOM 2260 N N . LYS A 1 287 ? 22.902 -32.481 21.472 1.00 51.84 287 LYS A N 1
ATOM 2261 C CA . LYS A 1 287 ? 23.827 -33.508 22.018 1.00 51.84 287 LYS A CA 1
ATOM 2262 C C . LYS A 1 287 ? 25.078 -32.952 22.733 1.00 51.84 287 LYS A C 1
ATOM 2264 O O . LYS A 1 287 ? 26.198 -33.393 22.475 1.00 51.84 287 LYS A O 1
ATOM 2269 N N . ILE A 1 288 ? 24.893 -32.038 23.683 1.00 49.47 288 ILE A N 1
ATOM 2270 C CA . ILE A 1 288 ? 25.957 -31.659 24.629 1.00 49.47 288 ILE A CA 1
ATOM 2271 C C . ILE A 1 288 ? 26.144 -32.800 25.655 1.00 49.47 288 ILE A C 1
ATOM 2273 O O . ILE A 1 288 ? 25.175 -33.423 26.095 1.00 49.47 288 ILE A O 1
ATOM 2277 N N . SER A 1 289 ? 27.398 -33.162 25.945 1.00 45.44 289 SER A N 1
ATOM 2278 C CA . SER A 1 289 ? 27.784 -34.445 26.556 1.00 45.44 289 SER A CA 1
ATOM 2279 C C . SER A 1 289 ? 27.475 -34.573 28.062 1.00 45.44 289 SER A C 1
ATOM 2281 O O . SER A 1 289 ? 27.303 -33.592 28.780 1.00 45.44 289 SER A O 1
ATOM 2283 N N . ARG A 1 290 ? 27.453 -35.825 28.551 1.00 43.72 290 ARG A N 1
ATOM 2284 C CA . ARG A 1 290 ? 27.124 -36.259 29.929 1.00 43.72 290 ARG A CA 1
ATOM 2285 C C . ARG A 1 290 ? 27.974 -35.638 31.053 1.00 43.72 290 ARG A C 1
ATOM 2287 O O . ARG A 1 290 ? 27.556 -35.748 32.203 1.00 43.72 290 ARG A O 1
ATOM 2294 N N . SER A 1 291 ? 29.113 -35.011 30.755 1.00 43.38 291 SER A N 1
ATOM 2295 C CA . SER A 1 291 ? 29.974 -34.349 31.751 1.00 43.38 291 SER A CA 1
ATOM 2296 C C . SER A 1 291 ? 29.282 -33.173 32.444 1.00 43.38 291 SER A C 1
ATOM 2298 O O . SER A 1 291 ? 29.461 -32.978 33.640 1.00 43.38 291 SER A O 1
ATOM 2300 N N . ASP A 1 292 ? 28.409 -32.461 31.728 1.00 45.81 292 ASP A N 1
ATOM 2301 C CA . ASP A 1 292 ? 27.806 -31.215 32.216 1.00 45.81 292 ASP A CA 1
ATOM 2302 C C . ASP A 1 292 ? 26.580 -31.463 33.118 1.00 45.81 292 ASP A C 1
ATOM 2304 O O . ASP A 1 292 ? 26.098 -30.556 33.795 1.00 45.81 292 ASP A O 1
ATOM 2308 N N . LYS A 1 293 ? 26.076 -32.709 33.168 1.00 46.09 293 LYS A N 1
ATOM 2309 C CA . LYS A 1 293 ? 24.927 -33.100 34.007 1.00 46.09 293 LYS A CA 1
ATOM 2310 C C . LYS A 1 293 ? 25.293 -33.272 35.491 1.00 46.09 293 LYS A C 1
ATOM 2312 O O . LYS A 1 293 ? 24.413 -33.145 36.336 1.00 46.09 293 LYS A O 1
ATOM 2317 N N . LEU A 1 294 ? 26.559 -33.549 35.823 1.00 42.53 294 LEU A N 1
ATOM 2318 C CA . LEU A 1 294 ? 27.007 -33.800 37.205 1.00 42.53 294 LEU A CA 1
ATOM 2319 C C . LEU A 1 294 ? 27.330 -32.513 37.984 1.00 42.53 294 LEU A C 1
ATOM 2321 O O . LEU A 1 294 ? 27.090 -32.460 39.190 1.00 42.53 294 LEU A O 1
ATOM 2325 N N . ASP A 1 295 ? 27.769 -31.454 37.302 1.00 44.84 295 ASP A N 1
ATOM 2326 C CA . ASP A 1 295 ? 28.088 -30.168 37.942 1.00 44.84 295 ASP A CA 1
ATOM 2327 C C . ASP A 1 295 ? 26.832 -29.382 38.358 1.00 44.84 295 ASP A C 1
ATOM 2329 O O . ASP A 1 295 ? 26.863 -28.611 39.316 1.00 44.84 295 ASP A O 1
ATOM 2333 N N . ILE A 1 296 ? 25.698 -29.627 37.694 1.00 46.84 296 ILE A N 1
ATOM 2334 C CA . ILE A 1 296 ? 24.410 -28.983 38.001 1.00 46.84 296 ILE A CA 1
ATOM 2335 C C . ILE A 1 296 ? 23.760 -29.603 39.250 1.00 46.84 296 ILE A C 1
ATOM 2337 O O . ILE A 1 296 ? 23.160 -28.894 40.053 1.00 46.84 296 ILE A O 1
ATOM 2341 N N . ILE A 1 297 ? 23.914 -30.914 39.462 1.00 44.00 297 ILE A N 1
ATOM 2342 C CA . ILE A 1 297 ? 23.326 -31.614 40.619 1.00 44.00 297 ILE A CA 1
ATOM 2343 C C . ILE A 1 297 ? 24.081 -31.266 41.913 1.00 44.00 297 ILE A C 1
ATOM 2345 O O . ILE A 1 297 ? 23.466 -31.068 42.960 1.00 44.00 297 ILE A O 1
ATOM 2349 N N . ASN A 1 298 ? 25.407 -31.121 41.850 1.00 42.16 298 ASN A N 1
ATOM 2350 C CA . ASN A 1 298 ? 26.228 -30.838 43.032 1.00 42.16 298 ASN A CA 1
ATOM 2351 C C . ASN A 1 298 ? 26.165 -29.373 43.508 1.00 42.16 298 ASN A C 1
ATOM 2353 O O . ASN A 1 298 ? 26.538 -29.092 44.647 1.00 42.16 298 ASN A O 1
ATOM 2357 N N . GLY A 1 299 ? 25.647 -28.452 42.686 1.00 46.12 299 GLY A N 1
ATOM 2358 C CA . GLY A 1 299 ? 25.371 -27.065 43.081 1.00 46.12 299 GLY A CA 1
ATOM 2359 C C . GLY A 1 299 ? 24.103 -26.883 43.928 1.00 46.12 299 GLY A C 1
ATOM 2360 O O . GLY A 1 299 ? 23.950 -25.848 44.566 1.00 46.12 299 GLY A O 1
ATOM 2361 N N . ALA A 1 300 ? 23.214 -27.883 43.985 1.00 44.12 300 ALA A N 1
ATOM 2362 C CA . ALA A 1 300 ? 21.943 -27.800 44.712 1.00 44.12 300 ALA A CA 1
ATOM 2363 C C . ALA A 1 300 ? 22.028 -28.202 46.203 1.00 44.12 300 ALA A C 1
ATOM 2365 O O . ALA A 1 300 ? 21.085 -27.959 46.947 1.00 44.12 300 ALA A O 1
ATOM 2366 N N . ASN A 1 301 ? 23.144 -28.790 46.660 1.00 40.66 301 ASN A N 1
ATOM 2367 C CA . ASN A 1 301 ? 23.277 -29.359 48.016 1.00 40.66 301 ASN A CA 1
ATOM 2368 C C . ASN A 1 301 ? 24.233 -28.602 48.958 1.00 40.66 301 ASN A C 1
ATOM 2370 O O . ASN A 1 301 ? 24.621 -29.132 49.998 1.00 40.66 301 ASN A O 1
ATOM 2374 N N . LYS A 1 302 ? 24.616 -27.360 48.649 1.00 37.72 302 LYS A N 1
ATOM 2375 C CA . LYS A 1 302 ? 25.371 -26.517 49.592 1.00 37.72 302 LYS A CA 1
ATOM 2376 C C . LYS A 1 302 ? 24.692 -25.173 49.800 1.00 37.72 302 LYS A C 1
ATOM 2378 O O . LYS A 1 302 ? 25.054 -24.198 49.154 1.00 37.72 302 LYS A O 1
ATOM 2383 N N . GLN A 1 303 ? 23.743 -25.161 50.732 1.00 35.47 303 GLN A N 1
ATOM 2384 C CA . GLN A 1 303 ? 23.710 -24.291 51.920 1.00 35.47 303 GLN A CA 1
ATOM 2385 C C . GLN A 1 303 ? 22.327 -24.428 52.578 1.00 35.47 303 GLN A C 1
ATOM 2387 O O . GLN A 1 303 ? 21.374 -23.737 52.224 1.00 35.47 303 GLN A O 1
ATOM 2392 N N . THR A 1 304 ? 22.235 -25.400 53.492 1.00 37.22 304 THR A N 1
ATOM 2393 C CA . THR A 1 304 ? 21.567 -25.209 54.791 1.00 37.22 304 THR A CA 1
ATOM 2394 C C . THR A 1 304 ? 22.161 -24.016 55.519 1.00 37.22 304 THR A C 1
ATOM 2396 O O . THR A 1 304 ? 23.405 -23.875 55.416 1.00 37.22 304 THR A O 1
#

Foldseek 3Di:
DDDPDPVVLVCVQVPVVCVVVVHHDDDDLLQFKFKKKWAQADPPDDQVRVQVQQCVQPVPWDFPDKDFDWDQDPPVRDTDTHRMMITITTDNDDDQWTDGPHDTIGMDFDQDQWDAAQAQLDTDDYVVPDPDQGADQFDRDRDDADPVRHDPDFGAAQFARDRGGSPDCPDPVNVLVSQLSVCCRPVVDDSVVSSVVSCVVVNDGDGGDDPDPVSPPPDQPCDPQQDRPDDDDDDDDDDDGHPVCCVVVPPPPVVVVVVVVVVPPDDPDPVVVVVVVVVVVVVVVVCDDPPVVVVVVVVVPPDD

Radius of gyration: 27.09 Å; chains: 1; bounding box: 64×57×85 Å

InterPro domains:
  IPR001878 Zinc finger, CCHC-type [PF00098] (116-132)
  IPR001878 Zinc finger, CCHC-type [PS50158] (117-132)
  IPR001878 Zinc finger, CCHC-type [SM00343] (116-132)